Protein 3FAK (pdb70)

Radius of gyration: 17.37 Å; Cα contacts (8 Å, |Δi|>4): 675; chains: 1; bounding box: 41×42×47 Å

Solvent-accessible surface area: 12299 Å² total; per-residue (Å²): 231,26,23,101,62,0,83,131,8,26,149,61,34,116,137,145,35,68,86,122,74,75,156,44,80,20,71,74,57,60,134,31,49,66,166,96,29,76,197,17,39,154,66,18,115,60,75,151,30,112,0,42,82,9,56,2,8,21,0,64,5,70,59,40,96,84,38,42,0,0,0,0,0,0,2,15,7,1,0,20,8,17,20,60,20,12,54,6,7,0,0,30,0,0,78,15,1,74,0,10,0,0,0,0,51,3,87,28,0,61,103,81,38,20,56,7,0,4,93,7,0,7,32,0,0,89,55,1,34,118,98,51,43,115,27,98,60,1,1,0,0,0,5,11,0,0,0,0,0,0,0,0,0,0,3,5,0,57,80,95,66,27,63,37,5,19,0,0,0,0,0,0,0,3,0,8,5,34,18,101,9,105,0,31,176,85,52,45,169,29,17,7,47,88,39,43,55,42,13,76,94,34,6,60,55,2,19,107,82,36,97,26,118,60,53,53,0,0,0,16,79,1,77,0,124,54,11,8,35,0,0,0,0,0,0,91,15,1,12,7,12,23,0,0,70,106,0,18,54,61,0,107,87,23,64,6,155,19,53,44,40,44,49,91,48,4,0,41,11,0,0,32,33,16,66,76,0,50,35,0,106,91,0,4,73,54,0,0,74,9,0,90,90,41,30,91,118

InterPro domains:
  IPR002168 Lipase, GDXG, putative histidine active site [PS01173] (70-86)
  IPR013094 Alpha/beta hydrolase fold-3 [PF07859] (70-271)
  IPR029058 Alpha/Beta hydrolase fold [G3DSA:3.40.50.1820] (1-297)
  IPR029058 Alpha/Beta hydrolase fold [SSF53474] (39-293)
  IPR033140 Lipase, GDXG, putative serine active site [PS01174] (138-150)
  IPR050300 GDXG lipolytic enzyme [PTHR48081] (58-293)

CATH classification: 3.40.50.1820

Sequence (297 aa):
MAGPEIVKLKKILREKAVPPGTEVPLDVMRKGMEKVAFKAADDIQVEQVTVAGCAAEWVRAPGCQAGKAILYLHGGGYVMGSINTHRSMVGEISRASQAAALLLDYRLAPEHPFPAAVEDGVAAYRWLLDQGFKPQHLSISGDSAGGGLVLAVLVSARDQGLPMPASAIPISPWADMTCTNDSFKTRAEADPMVAPGGINKMAARYLNGADAKHPYASPNFANLKGLPPLLIHVGRDEVLLDDSIKLDAKAKADGVKSTLEIWDDMIHVWHAFHPMLPEGKQAIVRVGEFMREQWAA

Secondary structure (DSSP, 8-state):
---HHHHHHHHHHHHHSPPTT----HHHHHHHHHHTPPPPPTT-EEEEEEETTEEEEEEE-TTPPTT-EEEEE--STTTS--HHHHHHHHHHHHHHHTSEEEEE----TTTS-TTHHHHHHHHHHHHHHHHT--GGGEEEEEETHHHHHHHHHHHHHHHTTPPP-SEEEEES----TT---THHHHTTTT--S--SSHHHHHHHHHHTTS-TT-TTT-GGGS--TTPPPEEEEEETTSTTHHHHHHHHHHHHHTT--EEEEEETT--TTGGGGTTT-HHHHHHHHHHHHHHHHHHH-

Organism: NCBI:txid77133

Structure (mmCIF, N/CA/C/O backbone):
data_3FAK
#
_entry.id   3FAK
#
_cell.length_a   60.996
_cell.length_b   60.996
_cell.length_c   149.282
_cell.angle_alpha   90.00
_cell.angle_beta   90.00
_cell.angle_gamma   90.00
#
_symmetry.space_group_name_H-M   'P 41 21 2'
#
loop_
_entity.id
_entity.type
_entity.pdbx_description
1 polymer Esterase/lipase
2 non-polymer 'CHLORIDE ION'
3 non-polymer 'SODIUM ION'
4 water water
#
loop_
_atom_site.group_PDB
_atom_site.id
_atom_site.type_symbol
_atom_site.label_atom_id
_atom_site.label_alt_id
_atom_site.label_comp_id
_atom_site.label_asym_id
_atom_site.label_entity_id
_atom_site.label_seq_id
_atom_site.pdbx_PDB_ins_code
_atom_site.Cartn_x
_atom_site.Cartn_y
_atom_site.Cartn_z
_atom_site.occupancy
_atom_site.B_iso_or_equiv
_atom_site.auth_seq_id
_atom_site.auth_comp_id
_atom_site.auth_asym_id
_atom_site.auth_atom_id
_atom_site.pdbx_PDB_model_num
ATOM 1 N N . MET A 1 14 ? -6.457 0.751 -23.886 1.00 75.89 1 MET A N 1
ATOM 2 C CA . MET A 1 14 ? -5.792 1.672 -22.924 1.00 75.82 1 MET A CA 1
ATOM 3 C C . MET A 1 14 ? -6.798 2.420 -22.046 1.00 74.75 1 MET A C 1
ATOM 4 O O . MET A 1 14 ? -7.344 1.853 -21.096 1.00 74.56 1 MET A O 1
ATOM 9 N N . ALA A 1 15 ? -7.041 3.689 -22.363 1.00 78.68 2 ALA A N 1
ATOM 10 C CA . ALA A 1 15 ? -7.977 4.508 -21.595 1.00 76.17 2 ALA A CA 1
ATOM 11 C C . ALA A 1 15 ? -9.410 4.350 -22.100 1.00 74.20 2 ALA A C 1
ATOM 12 O O . ALA A 1 15 ? -9.661 4.389 -23.305 1.00 74.45 2 ALA A O 1
ATOM 14 N N . GLY A 1 16 ? -10.346 4.170 -21.174 1.00 48.34 3 GLY A N 1
ATOM 15 C CA . GLY A 1 16 ? -11.736 4.016 -21.558 1.00 45.54 3 GLY A CA 1
ATOM 16 C C . GLY A 1 16 ? -12.196 5.181 -22.411 1.00 43.73 3 GLY A C 1
ATOM 17 O O . GLY A 1 16 ? -11.637 6.274 -22.321 1.00 44.70 3 GLY A O 1
ATOM 18 N N . PRO A 1 17 ? -13.213 4.986 -23.259 1.00 41.17 4 PRO A N 1
ATOM 19 C CA . PRO A 1 17 ? -13.663 6.106 -24.086 1.00 39.25 4 PRO A CA 1
ATOM 20 C C . PRO A 1 17 ? -14.291 7.225 -23.256 1.00 36.85 4 PRO A C 1
ATOM 21 O O . PRO A 1 17 ? -14.293 8.387 -23.669 1.00 36.27 4 PRO A O 1
ATOM 25 N N . GLU A 1 18 ? -14.817 6.871 -22.084 1.00 29.28 5 GLU A N 1
ATOM 26 C CA . GLU A 1 18 ? -15.448 7.858 -21.214 1.00 29.20 5 GLU A CA 1
ATOM 27 C C . GLU A 1 18 ? -14.447 8.889 -20.707 1.00 26.49 5 GLU A C 1
ATOM 28 O O . GLU A 1 18 ? -14.692 10.088 -20.790 1.00 25.76 5 GLU A O 1
ATOM 34 N N . ILE A 1 19 ? -13.322 8.418 -20.182 1.00 29.46 6 ILE A N 1
ATOM 35 C CA . ILE A 1 19 ? -12.310 9.323 -19.651 1.00 29.31 6 ILE A CA 1
ATOM 36 C C . ILE A 1 19 ? -11.732 10.196 -20.754 1.00 29.18 6 ILE A C 1
ATOM 37 O O . ILE A 1 19 ? -11.507 11.393 -20.557 1.00 29.02 6 ILE A O 1
ATOM 42 N N . VAL A 1 20 ? -11.503 9.594 -21.917 1.00 31.92 7 VAL A N 1
ATOM 43 C CA . VAL A 1 20 ? -10.956 10.318 -23.055 1.00 32.05 7 VAL A CA 1
ATOM 44 C C . VAL A 1 20 ? -11.884 11.453 -23.453 1.00 32.02 7 VAL A C 1
ATOM 45 O O . VAL A 1 20 ? -11.447 12.588 -23.620 1.00 31.75 7 VAL A O 1
ATOM 49 N N . LYS A 1 21 ? -13.169 11.153 -23.598 1.00 30.98 8 LYS A N 1
ATOM 50 C CA . LYS A 1 21 ? -14.122 12.188 -23.968 1.00 31.73 8 LYS A CA 1
ATOM 51 C C . LYS A 1 21 ? -14.291 13.196 -22.836 1.00 30.66 8 LYS A C 1
ATOM 52 O O . LYS A 1 21 ? -14.485 14.386 -23.083 1.00 32.26 8 LYS A O 1
ATOM 58 N N . LEU A 1 22 ? -14.227 12.719 -21.596 1.00 30.51 9 LEU A N 1
ATOM 59 C CA . LEU A 1 22 ? -14.366 13.602 -20.444 1.00 29.19 9 LEU A CA 1
ATOM 60 C C . LEU A 1 22 ? -13.223 14.614 -20.418 1.00 29.36 9 LEU A C 1
ATOM 61 O O . LEU A 1 22 ? -13.449 15.805 -20.210 1.00 29.32 9 LEU A O 1
ATOM 66 N N . LYS A 1 23 ? -11.997 14.142 -20.624 1.00 25.92 10 LYS A N 1
ATOM 67 C CA . LYS A 1 23 ? -10.848 15.040 -20.621 1.00 26.95 10 LYS A CA 1
ATOM 68 C C . LYS A 1 23 ? -10.991 16.076 -21.722 1.00 27.29 10 LYS A C 1
ATOM 69 O O . LYS A 1 23 ? -10.608 17.231 -21.555 1.00 27.82 10 LYS A O 1
ATOM 75 N N . LYS A 1 24 ? -11.553 15.649 -22.847 1.00 28.85 11 LYS A N 1
ATOM 76 C CA . LYS A 1 24 ? -11.766 16.522 -23.992 1.00 29.88 11 LYS A CA 1
ATOM 77 C C . LYS A 1 24 ? -12.713 17.654 -23.595 1.00 29.63 11 LYS A C 1
ATOM 78 O O . LYS A 1 24 ? -12.400 18.832 -23.772 1.00 27.79 11 LYS A O 1
ATOM 84 N N . ILE A 1 25 ? -13.867 17.279 -23.049 1.00 30.35 12 ILE A N 1
ATOM 85 C CA . ILE A 1 25 ? -14.883 18.231 -22.611 1.00 31.30 12 ILE A CA 1
ATOM 86 C C . ILE A 1 25 ? -14.363 19.204 -21.555 1.00 30.52 12 ILE A C 1
ATOM 87 O O . ILE A 1 25 ? -14.683 20.390 -21.587 1.00 30.85 12 ILE A O 1
ATOM 92 N N . LEU A 1 26 ? -13.569 18.699 -20.616 1.00 27.86 13 LEU A N 1
ATOM 93 C CA . LEU A 1 26 ? -13.025 19.543 -19.560 1.00 27.42 13 LEU A CA 1
ATOM 94 C C . LEU A 1 26 ? -12.027 20.562 -20.094 1.00 28.18 13 LEU A C 1
ATOM 95 O O . LEU A 1 26 ? -11.984 21.701 -19.629 1.00 28.16 13 LEU A O 1
ATOM 100 N N . ARG A 1 27 ? -11.220 20.159 -21.067 1.00 29.66 14 ARG A N 1
ATOM 101 C CA . ARG A 1 27 ? -10.243 21.074 -21.646 1.00 32.35 14 ARG A CA 1
ATOM 102 C C . ARG A 1 27 ? -10.934 22.166 -22.462 1.00 32.98 14 ARG A C 1
ATOM 103 O O . ARG A 1 27 ? -10.471 23.303 -22.512 1.00 32.54 14 ARG A O 1
ATOM 111 N N . GLU A 1 28 ? -12.049 21.814 -23.088 1.00 38.50 15 GLU A N 1
ATOM 112 C CA . GLU A 1 28 ? -12.806 22.760 -23.894 1.00 41.25 15 GLU A CA 1
ATOM 113 C C . GLU A 1 28 ? -13.413 23.860 -23.022 1.00 42.21 15 GLU A C 1
ATOM 114 O O . GLU A 1 28 ? -13.365 25.041 -23.370 1.00 42.59 15 GLU A O 1
ATOM 120 N N . LYS A 1 29 ? -13.968 23.466 -21.880 1.00 38.21 16 LYS A N 1
ATOM 121 C CA . LYS A 1 29 ? -14.611 24.405 -20.971 1.00 38.27 16 LYS A CA 1
ATOM 122 C C . LYS A 1 29 ? -13.676 25.117 -19.999 1.00 37.61 16 LYS A C 1
ATOM 123 O O . LYS A 1 29 ? -14.071 26.089 -19.360 1.00 37.99 16 LYS A O 1
ATOM 129 N N . ALA A 1 30 ? -12.441 24.642 -19.885 1.00 38.19 17 ALA A N 1
ATOM 130 C CA . ALA A 1 30 ? -11.479 25.246 -18.971 1.00 37.53 17 ALA A CA 1
ATOM 131 C C . ALA A 1 30 ? -11.125 26.680 -19.351 1.00 36.85 17 ALA A C 1
ATOM 132 O O . ALA A 1 30 ? -11.031 27.013 -20.529 1.00 36.25 17 ALA A O 1
ATOM 134 N N . VAL A 1 31 ? -10.930 27.526 -18.346 1.00 34.33 18 VAL A N 1
ATOM 135 C CA . VAL A 1 31 ? -10.560 28.914 -18.586 1.00 34.16 18 VAL A CA 1
ATOM 136 C C . VAL A 1 31 ? -9.054 28.944 -18.836 1.00 35.38 18 VAL A C 1
ATOM 137 O O . VAL A 1 31 ? -8.295 28.250 -18.160 1.00 34.77 18 VAL A O 1
ATOM 141 N N . PRO A 1 32 ? -8.602 29.744 -19.818 1.00 37.35 19 PRO A N 1
ATOM 142 C CA . PRO A 1 32 ? -7.176 29.852 -20.153 1.00 38.64 19 PRO A CA 1
ATOM 143 C C . PRO A 1 32 ? -6.260 30.118 -18.959 1.00 40.48 19 PRO A C 1
ATOM 144 O O . PRO A 1 32 ? -6.560 30.947 -18.102 1.00 40.62 19 PRO A O 1
ATOM 148 N N . PRO A 1 33 ? -5.121 29.411 -18.891 1.00 54.37 20 PRO A N 1
ATOM 149 C CA . PRO A 1 33 ? -4.184 29.603 -17.781 1.00 55.16 20 PRO A CA 1
ATOM 150 C C . PRO A 1 33 ? -3.793 31.071 -17.649 1.00 56.19 20 PRO A C 1
ATOM 151 O O . PRO A 1 33 ? -3.615 31.766 -18.650 1.00 56.18 20 PRO A O 1
ATOM 155 N N . GLY A 1 34 ? -3.671 31.542 -16.415 1.00 68.13 21 GLY A N 1
ATOM 156 C CA . GLY A 1 34 ? -3.297 32.927 -16.207 1.00 68.74 21 GLY A CA 1
ATOM 157 C C . GLY A 1 34 ? -4.494 33.816 -15.944 1.00 69.08 21 GLY A C 1
ATOM 158 O O . GLY A 1 34 ? -4.445 34.675 -15.063 1.00 69.76 21 GLY A O 1
ATOM 159 N N . THR A 1 35 ? -5.566 33.619 -16.706 1.00 43.95 22 THR A N 1
ATOM 160 C CA . THR A 1 35 ? -6.773 34.416 -16.527 1.00 42.79 22 THR A CA 1
ATOM 161 C C . THR A 1 35 ? -7.233 34.322 -15.080 1.00 41.07 22 THR A C 1
ATOM 162 O O . THR A 1 35 ? -7.412 33.228 -14.546 1.00 41.10 22 THR A O 1
ATOM 166 N N . GLU A 1 36 ? -7.410 35.473 -14.443 1.00 44.96 23 GLU A N 1
ATOM 167 C CA . GLU A 1 36 ? -7.855 35.502 -13.059 1.00 43.56 23 GLU A CA 1
ATOM 168 C C . GLU A 1 36 ? -9.363 35.611 -12.984 1.00 40.21 23 GLU A C 1
ATOM 169 O O . GLU A 1 36 ? -9.941 36.633 -13.344 1.00 40.14 23 GLU A O 1
ATOM 175 N N . VAL A 1 37 ? -9.999 34.542 -12.526 1.00 31.25 24 VAL A N 1
ATOM 176 C CA . VAL A 1 37 ? -11.443 34.529 -12.387 1.00 28.01 24 VAL A CA 1
ATOM 177 C C . VAL A 1 37 ? -11.770 34.980 -10.963 1.00 25.30 24 VAL A C 1
ATOM 178 O O . VAL A 1 37 ? -11.268 34.406 -10.002 1.00 24.48 24 VAL A O 1
ATOM 182 N N . PRO A 1 38 ? -12.603 36.026 -10.812 1.00 21.87 25 PRO A N 1
ATOM 183 C CA . PRO A 1 38 ? -12.964 36.510 -9.476 1.00 21.16 25 PRO A CA 1
ATOM 184 C C . PRO A 1 38 ? -13.512 35.351 -8.635 1.00 20.43 25 PRO A C 1
ATOM 185 O O . PRO A 1 38 ? -14.089 34.409 -9.175 1.00 19.01 25 PRO A O 1
ATOM 189 N N . LEU A 1 39 ? -13.349 35.424 -7.318 1.00 24.12 26 LEU A N 1
ATOM 190 C CA . LEU A 1 39 ? -13.822 34.343 -6.454 1.00 25.41 26 LEU A CA 1
ATOM 191 C C . LEU A 1 39 ? -15.324 34.079 -6.528 1.00 25.26 26 LEU A C 1
ATOM 192 O O . LEU A 1 39 ? -15.738 32.933 -6.673 1.00 24.77 26 LEU A O 1
ATOM 197 N N . ASP A 1 40 ? -16.146 35.121 -6.423 1.00 22.82 27 ASP A N 1
ATOM 198 C CA . ASP A 1 40 ? -17.588 34.907 -6.477 1.00 25.27 27 ASP A CA 1
ATOM 199 C C . ASP A 1 40 ? -18.017 34.260 -7.802 1.00 22.99 27 ASP A C 1
ATOM 200 O O . ASP A 1 40 ? -19.003 33.523 -7.844 1.00 24.20 27 ASP A O 1
ATOM 205 N N . VAL A 1 41 ? -17.273 34.528 -8.872 1.00 22.40 28 VAL A N 1
ATOM 206 C CA . VAL A 1 41 ? -17.565 33.958 -10.186 1.00 23.15 28 VAL A CA 1
ATOM 207 C C . VAL A 1 41 ? -17.257 32.469 -10.168 1.00 23.57 28 VAL A C 1
ATOM 208 O O . VAL A 1 41 ? -18.017 31.662 -10.698 1.00 22.51 28 VAL A O 1
ATOM 212 N N . MET A 1 42 ? -16.134 32.103 -9.566 1.00 22.86 29 MET A N 1
ATOM 213 C CA . MET A 1 42 ? -15.790 30.695 -9.483 1.00 23.39 29 MET A CA 1
ATOM 214 C C . MET A 1 42 ? -16.805 29.971 -8.612 1.00 21.10 29 MET A C 1
ATOM 215 O O . MET A 1 42 ? -17.249 28.877 -8.949 1.00 18.51 29 MET A O 1
ATOM 220 N N . ARG A 1 43 ? -17.169 30.598 -7.496 1.00 20.12 30 ARG A N 1
ATOM 221 C CA . ARG A 1 43 ? -18.135 30.018 -6.574 1.00 20.11 30 ARG A CA 1
ATOM 222 C C . ARG A 1 43 ? -19.484 29.771 -7.240 1.00 21.20 30 ARG A C 1
ATOM 223 O O . ARG A 1 43 ? -20.091 28.717 -7.058 1.00 20.19 30 ARG A O 1
ATOM 231 N N . LYS A 1 44 ? -19.957 30.744 -8.011 1.00 26.63 31 LYS A N 1
ATOM 232 C CA . LYS A 1 44 ? -21.245 30.599 -8.680 1.00 28.71 31 LYS A CA 1
ATOM 233 C C . LYS A 1 44 ? -21.162 29.602 -9.826 1.00 27.91 31 LYS A C 1
ATOM 234 O O . LYS A 1 44 ? -22.127 28.891 -10.119 1.00 29.07 31 LYS A O 1
ATOM 240 N N . GLY A 1 45 ? -20.001 29.541 -10.466 1.00 25.29 32 GLY A N 1
ATOM 241 C CA . GLY A 1 45 ? -19.825 28.608 -11.562 1.00 25.40 32 GLY A CA 1
ATOM 242 C C . GLY A 1 45 ? -19.890 27.174 -11.061 1.00 27.24 32 GLY A C 1
ATOM 243 O O . GLY A 1 45 ? -20.537 26.318 -11.672 1.00 26.69 32 GLY A O 1
ATOM 244 N N . MET A 1 46 ? -19.219 26.911 -9.943 1.00 26.47 33 MET A N 1
ATOM 245 C CA . MET A 1 46 ? -19.196 25.572 -9.362 1.00 27.89 33 MET A CA 1
ATOM 246 C C . MET A 1 46 ? -20.605 25.148 -8.948 1.00 27.59 33 MET A C 1
ATOM 247 O O . MET A 1 46 ? -21.001 24.001 -9.147 1.00 27.31 33 MET A O 1
ATOM 252 N N . GLU A 1 47 ? -21.351 26.083 -8.370 1.00 29.15 34 GLU A N 1
ATOM 253 C CA . GLU A 1 47 ? -22.720 25.822 -7.942 1.00 30.86 34 GLU A CA 1
ATOM 254 C C . GLU A 1 47 ? -23.591 25.525 -9.159 1.00 32.00 34 GLU A C 1
ATOM 255 O O . GLU A 1 47 ? -24.369 24.571 -9.166 1.00 31.72 34 GLU A O 1
ATOM 261 N N . LYS A 1 48 ? -23.443 26.349 -10.190 1.00 32.57 35 LYS A N 1
ATOM 262 C CA . LYS A 1 48 ? -24.218 26.212 -11.418 1.00 33.32 35 LYS A CA 1
ATOM 263 C C . LYS A 1 48 ? -24.046 24.871 -12.147 1.00 33.20 35 LYS A C 1
ATOM 264 O O . LYS A 1 48 ? -25.025 24.299 -12.625 1.00 33.15 35 LYS A O 1
ATOM 270 N N . VAL A 1 49 ? -22.818 24.364 -12.223 1.00 30.65 36 VAL A N 1
ATOM 271 C CA . VAL A 1 49 ? -22.556 23.105 -12.921 1.00 30.75 36 VAL A CA 1
ATOM 272 C C . VAL A 1 49 ? -22.598 21.854 -12.044 1.00 29.69 36 VAL A C 1
ATOM 273 O O . VAL A 1 49 ? -22.315 20.755 -12.519 1.00 29.16 36 VAL A O 1
ATOM 277 N N . ALA A 1 50 ? -22.939 22.014 -10.772 1.00 27.11 37 ALA A N 1
ATOM 278 C CA . ALA A 1 50 ? -22.988 20.874 -9.860 1.00 26.41 37 ALA A CA 1
ATOM 279 C C . ALA A 1 50 ? -24.040 19.851 -10.297 1.00 26.70 37 ALA A C 1
ATOM 280 O O . ALA A 1 50 ? -25.126 20.222 -10.741 1.00 25.01 37 ALA A O 1
ATOM 282 N N . PHE A 1 51 ? -23.707 18.567 -10.183 1.00 27.58 38 PHE A N 1
ATOM 283 C CA . PHE A 1 51 ? -24.637 17.504 -10.555 1.00 28.47 38 PHE A CA 1
ATOM 284 C C . PHE A 1 51 ? -25.757 17.364 -9.527 1.00 27.84 38 PHE A C 1
ATOM 285 O O . PHE A 1 51 ? -25.533 17.495 -8.321 1.00 27.17 38 PHE A O 1
ATOM 293 N N . LYS A 1 52 ? -26.965 17.098 -10.016 1.00 26.76 39 LYS A N 1
ATOM 294 C CA . LYS A 1 52 ? -28.120 16.900 -9.152 1.00 26.21 39 LYS A CA 1
ATOM 295 C C . LYS A 1 52 ? -27.988 15.487 -8.587 1.00 23.39 39 LYS A C 1
ATOM 296 O O . LYS A 1 52 ? -27.629 14.558 -9.309 1.00 24.54 39 LYS A O 1
ATOM 302 N N . ALA A 1 53 ? -28.253 15.327 -7.297 1.00 22.26 40 ALA A N 1
ATOM 303 C CA . ALA A 1 53 ? -28.143 14.017 -6.664 1.00 21.32 40 ALA A CA 1
ATOM 304 C C . ALA A 1 53 ? -29.248 13.075 -7.164 1.00 22.40 40 ALA A C 1
ATOM 305 O O . ALA A 1 53 ? -30.307 13.527 -7.606 1.00 19.27 40 ALA A O 1
ATOM 307 N N . ALA A 1 54 ? -28.990 11.772 -7.095 1.00 20.46 41 ALA A N 1
ATOM 308 C CA . ALA A 1 54 ? -29.967 10.768 -7.528 1.00 22.03 41 ALA A CA 1
ATOM 309 C C . ALA A 1 54 ? -31.308 10.972 -6.816 1.00 22.35 41 ALA A C 1
ATOM 310 O O . ALA A 1 54 ? -31.350 11.375 -5.651 1.00 20.53 41 ALA A O 1
ATOM 312 N N . ASP A 1 55 ? -32.402 10.681 -7.518 1.00 25.11 42 ASP A N 1
ATOM 313 C CA . ASP A 1 55 ? -33.738 10.862 -6.957 1.00 26.23 42 ASP A CA 1
ATOM 314 C C . ASP A 1 55 ? -34.014 10.045 -5.695 1.00 24.84 42 ASP A C 1
ATOM 315 O O . ASP A 1 55 ? -34.928 10.374 -4.940 1.00 24.75 42 ASP A O 1
ATOM 320 N N . ASP A 1 56 ? -33.238 8.992 -5.452 1.00 23.52 43 ASP A N 1
ATOM 321 C CA . ASP A 1 56 ? -33.473 8.192 -4.256 1.00 23.43 43 ASP A CA 1
ATOM 322 C C . ASP A 1 56 ? -32.593 8.582 -3.074 1.00 23.92 43 ASP A C 1
ATOM 323 O O . ASP A 1 56 ? -32.553 7.879 -2.073 1.00 22.86 43 ASP A O 1
ATOM 328 N N . ILE A 1 57 ? -31.889 9.705 -3.193 1.00 21.84 44 ILE A N 1
ATOM 329 C CA . ILE A 1 57 ? -31.042 10.188 -2.106 1.00 20.84 44 ILE A CA 1
ATOM 330 C C . ILE A 1 57 ? -31.914 11.124 -1.267 1.00 21.33 44 ILE A C 1
ATOM 331 O O . ILE A 1 57 ? -32.414 12.121 -1.777 1.00 22.69 44 ILE A O 1
ATOM 336 N N . GLN A 1 58 ? -32.132 10.810 0.007 1.00 21.75 45 GLN A N 1
ATOM 337 C CA . GLN A 1 58 ? -32.951 11.699 0.841 1.00 24.47 45 GLN A CA 1
ATOM 338 C C . GLN A 1 58 ? -31.996 12.526 1.695 1.00 23.90 45 GLN A C 1
ATOM 339 O O . GLN A 1 58 ? -30.983 12.042 2.145 1.00 24.69 45 GLN A O 1
ATOM 345 N N . VAL A 1 59 ? -32.406 13.726 2.022 1.00 21.84 46 VAL A N 1
ATOM 346 C CA . VAL A 1 59 ? -31.531 14.662 2.602 1.00 23.72 46 VAL A CA 1
ATOM 347 C C . VAL A 1 59 ? -32.284 15.340 3.762 1.00 23.90 46 VAL A C 1
ATOM 348 O O . VAL A 1 59 ? -33.506 15.452 3.695 1.00 24.35 46 VAL A O 1
ATOM 352 N N . GLU A 1 60 ? -31.563 15.790 4.789 1.00 23.55 47 GLU A N 1
ATOM 353 C CA . GLU A 1 60 ? -32.170 16.454 5.926 1.00 24.26 47 GLU A CA 1
ATOM 354 C C . GLU A 1 60 ? -31.252 17.578 6.364 1.00 23.97 47 GLU A C 1
ATOM 355 O O . GLU A 1 60 ? -30.105 17.340 6.735 1.00 21.93 47 GLU A O 1
ATOM 361 N N . GLN A 1 61 ? -31.755 18.804 6.323 1.00 28.66 48 GLN A N 1
ATOM 362 C CA . GLN A 1 61 ? -30.954 19.943 6.739 1.00 29.43 48 GLN A CA 1
ATOM 363 C C . GLN A 1 61 ? -30.815 19.965 8.251 1.00 29.35 48 GLN A C 1
ATOM 364 O O . GLN A 1 61 ? -31.782 19.744 8.984 1.00 28.42 48 GLN A O 1
ATOM 370 N N . VAL A 1 62 ? -29.595 20.226 8.706 1.00 26.78 49 VAL A N 1
ATOM 371 C CA . VAL A 1 62 ? -29.298 20.288 10.123 1.00 26.60 49 VAL A CA 1
ATOM 372 C C . VAL A 1 62 ? -28.212 21.299 10.365 1.00 26.22 49 VAL A C 1
ATOM 373 O O . VAL A 1 62 ? -27.481 21.688 9.430 1.00 27.65 49 VAL A O 1
ATOM 377 N N . THR A 1 63 ? -28.132 21.805 11.592 1.00 23.86 50 THR A N 1
ATOM 378 C CA . THR A 1 63 ? -26.985 22.686 11.811 1.00 23.23 50 THR A CA 1
ATOM 379 C C . THR A 1 63 ? -26.074 22.027 12.845 1.00 23.36 50 THR A C 1
ATOM 380 O O . THR A 1 63 ? -26.473 21.459 13.863 1.00 22.57 50 THR A O 1
ATOM 384 N N . VAL A 1 64 ? -24.815 22.022 12.448 1.00 22.49 51 VAL A N 1
ATOM 385 C CA . VAL A 1 64 ? -23.761 21.388 13.205 1.00 21.47 51 VAL A CA 1
ATOM 386 C C . VAL A 1 64 ? -22.585 22.311 13.475 1.00 22.41 51 VAL A C 1
ATOM 387 O O . VAL A 1 64 ? -21.987 22.862 12.547 1.00 19.42 51 VAL A O 1
ATOM 391 N N . ALA A 1 65 ? -22.254 22.475 14.750 1.00 30.58 52 ALA A N 1
ATOM 392 C CA . ALA A 1 65 ? -21.141 23.333 15.139 1.00 32.48 52 ALA A CA 1
ATOM 393 C C . ALA A 1 65 ? -21.227 24.695 14.451 1.00 32.87 52 ALA A C 1
ATOM 394 O O . ALA A 1 65 ? -20.246 25.184 13.891 1.00 32.74 52 ALA A O 1
ATOM 396 N N . GLY A 1 66 ? -22.410 25.298 14.489 1.00 27.87 53 GLY A N 1
ATOM 397 C CA . GLY A 1 66 ? -22.599 26.600 13.880 1.00 27.02 53 GLY A CA 1
ATOM 398 C C . GLY A 1 66 ? -22.574 26.632 12.365 1.00 25.29 53 GLY A C 1
ATOM 399 O O . GLY A 1 66 ? -22.611 27.707 11.769 1.00 26.47 53 GLY A O 1
ATOM 400 N N . CYS A 1 67 ? -22.513 25.462 11.738 1.00 20.83 54 CYS A N 1
ATOM 401 C CA . CYS A 1 67 ? -22.481 25.374 10.282 1.00 17.46 54 CYS A CA 1
ATOM 402 C C . CYS A 1 67 ? -23.733 24.716 9.741 1.00 18.12 54 CYS A C 1
ATOM 403 O O . CYS A 1 67 ? 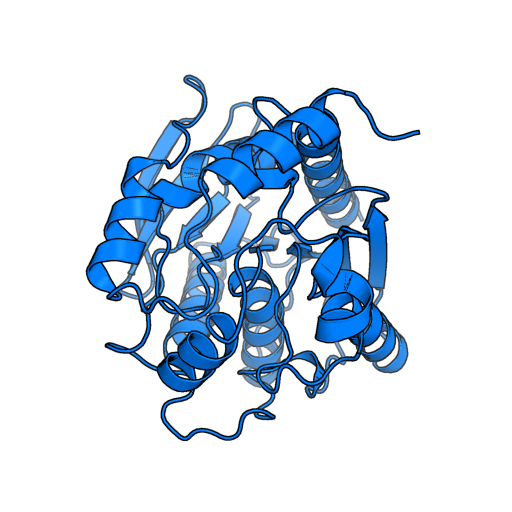-24.351 23.890 10.411 1.00 16.45 54 CYS A O 1
ATOM 406 N N . ALA A 1 68 ? -24.109 25.093 8.526 1.00 20.01 55 ALA A N 1
ATOM 407 C CA . ALA A 1 68 ? -25.248 24.473 7.882 1.00 20.01 55 ALA A CA 1
ATOM 408 C C . ALA A 1 68 ? -24.711 23.109 7.455 1.00 20.98 55 ALA A C 1
ATOM 409 O O . ALA A 1 68 ? -23.521 22.967 7.168 1.00 17.49 55 ALA A O 1
ATOM 411 N N . ALA A 1 69 ? -25.575 22.104 7.423 1.00 17.57 56 ALA A N 1
ATOM 412 C CA . ALA A 1 69 ? -25.151 20.776 7.019 1.00 17.66 56 ALA A CA 1
ATOM 413 C C . ALA A 1 69 ? -26.361 19.986 6.566 1.00 16.96 56 ALA A C 1
ATOM 414 O O . ALA A 1 69 ? -27.494 20.395 6.782 1.00 16.75 56 ALA A O 1
ATOM 416 N N . GLU A 1 70 ? -26.111 18.857 5.920 1.00 20.10 57 GLU A N 1
ATOM 417 C CA . GLU A 1 70 ? -27.188 17.999 5.463 1.00 20.20 57 GLU A CA 1
ATOM 418 C C . GLU A 1 70 ? -26.834 16.559 5.748 1.00 21.99 57 GLU A C 1
ATOM 419 O O . GLU A 1 70 ? -25.684 16.148 5.562 1.00 21.66 57 GLU A O 1
ATOM 425 N N . TRP A 1 71 ? -27.809 15.801 6.241 1.00 20.61 58 TRP A N 1
ATOM 426 C CA . TRP A 1 71 ? -27.599 14.381 6.442 1.00 20.01 58 TRP A CA 1
ATOM 427 C C . TRP A 1 71 ? -27.934 13.913 5.033 1.00 20.02 58 TRP A C 1
ATOM 428 O O . TRP A 1 71 ? -28.987 14.263 4.498 1.00 20.88 58 TRP A O 1
ATOM 439 N N . VAL A 1 72 ? -27.030 13.168 4.415 1.00 19.01 59 VAL A N 1
ATOM 440 C CA . VAL A 1 72 ? -27.245 12.674 3.061 1.00 20.21 59 VAL A CA 1
ATOM 441 C C . VAL A 1 72 ? -27.387 11.165 3.160 1.00 22.53 59 VAL A C 1
ATOM 442 O O . VAL A 1 72 ? -26.400 10.457 3.378 1.00 22.48 59 VAL A O 1
ATOM 446 N N . ARG A 1 73 ? -28.615 10.673 3.011 1.00 23.83 60 ARG A N 1
ATOM 447 C CA . ARG A 1 73 ? -28.866 9.242 3.138 1.00 24.16 60 ARG A CA 1
ATOM 448 C C . ARG A 1 73 ? -29.380 8.571 1.878 1.00 23.06 60 ARG A C 1
ATOM 449 O O . ARG A 1 73 ? -30.468 8.885 1.393 1.00 24.15 60 ARG A O 1
ATOM 457 N N . ALA A 1 74 ? -28.594 7.639 1.355 1.00 22.02 61 ALA A N 1
ATOM 458 C CA . ALA A 1 74 ? -28.998 6.890 0.178 1.00 22.14 61 ALA A CA 1
ATOM 459 C C . ALA A 1 74 ? -29.786 5.716 0.746 1.00 21.76 61 ALA A C 1
ATOM 460 O O . ALA A 1 74 ? -29.819 5.519 1.960 1.00 22.65 61 ALA A O 1
ATOM 462 N N . PRO A 1 75 ? -30.448 4.932 -0.114 1.00 23.99 62 PRO A N 1
ATOM 463 C CA . PRO A 1 75 ? -31.187 3.807 0.459 1.00 24.84 62 PRO A CA 1
ATOM 464 C C . PRO A 1 75 ? -30.182 2.765 0.944 1.00 26.05 62 PRO A C 1
ATOM 465 O O . PRO A 1 75 ? -29.057 2.705 0.445 1.00 27.40 62 PRO A O 1
ATOM 469 N N . GLY A 1 76 ? -30.579 1.965 1.926 1.00 24.04 63 GLY A N 1
ATOM 470 C CA . GLY A 1 76 ? -29.694 0.933 2.436 1.00 25.29 63 GLY A CA 1
ATOM 471 C C . GLY A 1 76 ? -28.754 1.341 3.556 1.00 26.77 63 GLY A C 1
ATOM 472 O O . GLY A 1 76 ? -27.823 0.602 3.875 1.00 26.81 63 GLY A O 1
ATOM 473 N N . CYS A 1 77 ? -28.981 2.500 4.163 1.00 26.83 64 CYS A N 1
ATOM 474 C CA . CYS A 1 77 ? -28.108 2.943 5.243 1.00 29.90 64 CYS A CA 1
ATOM 475 C C . CYS A 1 77 ? -28.353 2.210 6.558 1.00 30.89 64 CYS A C 1
ATOM 476 O O . CYS A 1 77 ? -29.491 2.039 6.992 1.00 31.49 64 CYS A O 1
ATOM 479 N N . GLN A 1 78 ? -27.261 1.777 7.175 1.00 28.03 65 GLN A N 1
ATOM 480 C CA . GLN A 1 78 ? -27.289 1.050 8.435 1.00 29.34 65 GLN A CA 1
ATOM 481 C C . GLN A 1 78 ? -27.416 2.043 9.588 1.00 29.53 65 GLN A C 1
ATOM 482 O O . GLN A 1 78 ? -26.699 3.043 9.640 1.00 27.47 65 GLN A O 1
ATOM 488 N N . ALA A 1 79 ? -28.324 1.770 10.517 1.00 36.27 66 ALA A N 1
ATOM 489 C CA . ALA A 1 79 ? -28.501 2.656 11.662 1.00 36.72 66 ALA A CA 1
ATOM 490 C C . ALA A 1 79 ? -27.262 2.575 12.560 1.00 35.65 66 ALA A C 1
ATOM 491 O O . ALA A 1 79 ? -26.643 1.517 12.679 1.00 36.25 66 ALA A O 1
ATOM 493 N N . GLY A 1 80 ? -26.890 3.697 13.169 1.00 31.94 67 GLY A N 1
ATOM 494 C CA . GLY A 1 80 ? -25.738 3.715 14.055 1.00 30.74 67 GLY A CA 1
ATOM 495 C C . GLY A 1 80 ? -24.429 4.122 13.402 1.00 30.17 67 GLY A C 1
ATOM 496 O O . GLY A 1 80 ? -23.450 4.424 14.091 1.00 29.42 67 GLY A O 1
ATOM 497 N N . LYS A 1 81 ? -24.397 4.136 12.073 1.00 28.03 68 LYS A N 1
ATOM 498 C CA . LYS A 1 81 ? -23.179 4.510 11.372 1.00 27.78 68 LYS A CA 1
ATOM 499 C C . LYS A 1 81 ? -23.284 5.835 10.637 1.00 26.13 68 LYS A C 1
ATOM 500 O O . LYS A 1 81 ? -24.362 6.237 10.212 1.00 24.44 68 LYS A O 1
ATOM 506 N N . ALA A 1 82 ? -22.153 6.520 10.504 1.00 27.55 69 ALA A N 1
ATOM 507 C CA . ALA A 1 82 ? -22.133 7.804 9.818 1.00 25.45 69 ALA A CA 1
ATOM 508 C C . ALA A 1 82 ? -20.765 8.158 9.258 1.00 22.74 69 ALA A C 1
ATOM 509 O O . ALA A 1 82 ? -19.730 7.680 9.732 1.00 21.13 69 ALA A O 1
ATOM 511 N N . ILE A 1 83 ? -20.792 9.013 8.245 1.00 19.53 70 ILE A N 1
ATOM 512 C CA . ILE A 1 83 ? -19.597 9.494 7.576 1.00 19.06 70 ILE A CA 1
ATOM 513 C C . ILE A 1 83 ? -19.532 11.007 7.713 1.00 19.04 70 ILE A C 1
ATOM 514 O O . ILE A 1 83 ? -20.505 11.694 7.396 1.00 18.84 70 ILE A O 1
ATOM 519 N N . LEU A 1 84 ? -18.413 11.533 8.205 1.00 17.94 71 LEU A N 1
ATOM 520 C CA . LEU A 1 84 ? -18.262 12.984 8.267 1.00 17.44 71 LEU A CA 1
ATOM 521 C C . LEU A 1 84 ? -17.620 13.284 6.923 1.00 16.58 71 LEU A C 1
ATOM 522 O O . LEU A 1 84 ? -16.512 12.812 6.641 1.00 14.97 71 LEU A O 1
ATOM 527 N N . TYR A 1 85 ? -18.314 14.038 6.077 1.00 13.98 72 TYR A N 1
ATOM 528 C CA . TYR A 1 85 ? -17.753 14.329 4.772 1.00 13.80 72 TYR A CA 1
ATOM 529 C C . TYR A 1 85 ? -17.319 15.777 4.605 1.00 16.21 72 TYR A C 1
ATOM 530 O O . TYR A 1 85 ? -18.075 16.719 4.882 1.00 13.98 72 TYR A O 1
ATOM 539 N N . LEU A 1 86 ? -16.085 15.942 4.145 1.00 14.41 73 LEU A N 1
ATOM 540 C CA . LEU A 1 86 ? -15.511 17.267 3.953 1.00 13.64 73 LEU A CA 1
ATOM 541 C C . LEU A 1 86 ? -15.279 17.525 2.464 1.00 12.16 73 LEU A C 1
ATOM 542 O O . LEU A 1 86 ? -14.397 16.937 1.843 1.00 11.83 73 LEU A O 1
ATOM 547 N N . HIS A 1 87 ? -16.091 18.420 1.906 1.00 9.15 74 HIS A N 1
ATOM 548 C CA . HIS A 1 87 ? -16.057 18.735 0.488 1.00 10.80 74 HIS A CA 1
ATOM 549 C C . HIS A 1 87 ? -14.823 19.502 0.020 1.00 11.75 74 HIS A C 1
ATOM 550 O O . HIS A 1 87 ? -14.153 20.188 0.800 1.00 12.53 74 HIS A O 1
ATOM 557 N N . GLY A 1 88 ? -14.525 19.350 -1.265 1.00 12.62 75 GLY A N 1
ATOM 558 C CA . GLY A 1 88 ? -13.396 20.032 -1.864 1.00 14.42 75 GLY A CA 1
ATOM 559 C C . GLY A 1 88 ? -13.793 21.418 -2.320 1.00 15.55 75 GLY A C 1
ATOM 560 O O . GLY A 1 88 ? -14.931 21.844 -2.114 1.00 14.06 75 GLY A O 1
ATOM 561 N N . GLY A 1 89 ? -12.849 22.118 -2.945 1.00 13.89 76 GLY A N 1
ATOM 562 C CA . GLY A 1 89 ? -13.100 23.467 -3.401 1.00 13.50 76 GLY A CA 1
ATOM 563 C C . GLY A 1 89 ? -11.974 24.402 -2.964 1.00 13.09 76 GLY A C 1
ATOM 564 O O . GLY A 1 89 ? -12.205 25.590 -2.770 1.00 11.44 76 GLY A O 1
ATOM 565 N N . GLY A 1 90 ? -10.775 23.847 -2.784 1.00 13.73 77 GLY A N 1
ATOM 566 C CA . GLY A 1 90 ? -9.593 24.622 -2.405 1.00 17.13 77 GLY A CA 1
ATOM 567 C C . GLY A 1 90 ? -9.673 25.484 -1.153 1.00 17.96 77 GLY A C 1
ATOM 568 O O . GLY A 1 90 ? -8.903 26.442 -0.999 1.00 19.95 77 GLY A O 1
ATOM 569 N N . TYR A 1 91 ? -10.580 25.126 -0.250 1.00 14.94 78 TYR A N 1
ATOM 570 C CA . TYR A 1 91 ? -10.806 25.859 0.995 1.00 17.03 78 TYR A CA 1
ATOM 571 C C . TYR A 1 91 ? -11.444 27.233 0.761 1.00 15.95 78 TYR A C 1
ATOM 572 O O . TYR A 1 91 ? -11.604 28.008 1.703 1.00 16.50 78 TYR A O 1
ATOM 581 N N . VAL A 1 92 ? -11.808 27.536 -0.486 1.00 15.56 79 VAL A N 1
ATOM 582 C CA . VAL A 1 92 ? -12.419 28.826 -0.804 1.00 15.42 79 VAL A CA 1
ATOM 583 C C . VAL A 1 92 ? -13.792 28.733 -1.459 1.00 15.68 79 VAL A C 1
ATOM 584 O O . VAL A 1 92 ? -14.522 29.730 -1.522 1.00 14.86 79 VAL A O 1
ATOM 588 N N . MET A 1 93 ? -14.147 27.554 -1.964 1.00 16.33 80 MET A N 1
ATOM 589 C CA . MET A 1 93 ? -15.452 27.389 -2.594 1.00 15.67 80 MET A CA 1
ATOM 590 C C . MET A 1 93 ? -16.010 25.995 -2.341 1.00 15.69 80 MET A C 1
ATOM 591 O O . MET A 1 93 ? -15.460 25.238 -1.530 1.00 12.92 80 MET A O 1
ATOM 596 N N . GLY A 1 94 ? -17.093 25.657 -3.033 1.00 15.61 81 GLY A N 1
ATOM 597 C CA . GLY A 1 94 ? -17.711 24.357 -2.829 1.00 14.42 81 GLY A CA 1
ATOM 598 C C . GLY A 1 94 ? -18.760 24.480 -1.744 1.00 14.35 81 GLY A C 1
ATOM 599 O O . GLY A 1 94 ? -18.729 25.421 -0.947 1.00 15.14 81 GLY A O 1
ATOM 600 N N . SER A 1 95 ? -19.687 23.531 -1.687 1.00 11.88 82 SER A N 1
ATOM 601 C CA . SER A 1 95 ? -20.751 23.603 -0.693 1.00 12.58 82 SER A CA 1
ATOM 602 C C . SER A 1 95 ? -21.464 22.263 -0.614 1.00 14.21 82 SER A C 1
ATOM 603 O O . SER A 1 95 ? -21.072 21.303 -1.275 1.00 14.92 82 SER A O 1
ATOM 606 N N . ILE A 1 96 ? -22.529 22.227 0.182 1.00 15.63 83 ILE A N 1
ATOM 607 C CA . ILE A 1 96 ? -23.353 21.037 0.337 1.00 16.78 83 ILE A CA 1
ATOM 608 C C . ILE A 1 96 ? -23.895 20.688 -1.044 1.00 17.63 83 ILE A C 1
ATOM 609 O O . ILE A 1 96 ? -23.868 19.531 -1.471 1.00 19.07 83 ILE A O 1
ATOM 614 N N . ASN A 1 97 ? -24.376 21.714 -1.740 1.00 18.68 84 ASN A N 1
ATOM 615 C CA . ASN A 1 97 ? -24.944 21.559 -3.071 1.00 19.09 84 ASN A CA 1
ATOM 616 C C . ASN A 1 97 ? -23.966 21.034 -4.118 1.00 17.31 84 ASN A C 1
ATOM 617 O O . ASN A 1 97 ? -24.318 20.187 -4.936 1.00 15.23 84 ASN A O 1
ATOM 622 N N . THR A 1 98 ? -22.736 21.521 -4.113 1.00 14.66 85 THR A N 1
ATOM 623 C CA . THR A 1 98 ? -21.802 21.043 -5.123 1.00 15.11 85 THR A CA 1
ATOM 624 C C . THR A 1 98 ? -21.370 19.589 -4.942 1.00 13.72 85 THR A C 1
ATOM 625 O O . THR A 1 98 ? -20.981 18.927 -5.912 1.00 13.35 85 THR A O 1
ATOM 629 N N . HIS A 1 99 ? -21.462 19.074 -3.718 1.00 14.77 86 HIS A N 1
ATOM 630 C CA . HIS A 1 99 ? -21.019 17.707 -3.460 1.00 14.93 86 HIS A CA 1
ATOM 631 C C . HIS A 1 99 ? -22.107 16.694 -3.110 1.00 18.12 86 HIS A C 1
ATOM 632 O O . HIS A 1 99 ? -21.811 15.510 -2.945 1.00 14.67 86 HIS A O 1
ATOM 639 N N . ARG A 1 100 ? -23.353 17.154 -3.023 1.00 17.30 87 ARG A N 1
ATOM 640 C CA . ARG A 1 100 ? -24.468 16.280 -2.663 1.00 19.76 87 ARG A CA 1
ATOM 641 C C . ARG A 1 100 ? -24.612 15.028 -3.517 1.00 19.43 87 ARG A C 1
ATOM 642 O O . ARG A 1 100 ? -24.957 13.964 -2.998 1.00 21.43 87 ARG A O 1
ATOM 650 N N . SER A 1 101 ? -24.362 15.146 -4.820 1.00 20.80 88 SER A N 1
ATOM 651 C CA . SER A 1 101 ? -24.483 14.000 -5.724 1.00 21.96 88 SER A CA 1
ATOM 652 C C . SER A 1 101 ? -23.457 12.900 -5.433 1.00 22.02 88 SER A C 1
ATOM 653 O O . SER A 1 101 ? -23.803 11.726 -5.242 1.00 17.76 88 SER A O 1
ATOM 656 N N . MET A 1 102 ? -22.190 13.284 -5.412 1.00 15.23 89 MET A N 1
ATOM 657 C CA . MET A 1 102 ? -21.105 12.350 -5.136 1.00 15.15 89 MET A CA 1
ATOM 658 C C . MET A 1 102 ? -21.211 11.765 -3.722 1.00 14.78 89 MET A C 1
ATOM 659 O O . MET A 1 102 ? -20.943 10.582 -3.514 1.00 14.73 89 MET A O 1
ATOM 664 N N . VAL A 1 103 ? -21.589 12.597 -2.752 1.00 14.93 90 VAL A N 1
ATOM 665 C CA . VAL A 1 103 ? -21.709 12.140 -1.365 1.00 14.80 90 VAL A CA 1
ATOM 666 C C . VAL A 1 103 ? -22.877 11.150 -1.245 1.00 17.43 90 VAL A C 1
ATOM 667 O O . VAL A 1 103 ? -22.838 10.218 -0.439 1.00 16.13 90 VAL A O 1
ATOM 671 N N . GLY A 1 104 ? -23.904 11.361 -2.057 1.00 15.16 91 GLY A N 1
ATOM 672 C CA . GLY A 1 104 ? -25.053 10.475 -2.043 1.00 17.95 91 GLY A CA 1
ATOM 673 C C . GLY A 1 104 ? -24.619 9.094 -2.489 1.00 18.64 91 GLY A C 1
ATOM 674 O O . GLY A 1 104 ? -25.030 8.086 -1.916 1.00 21.07 91 GLY A O 1
ATOM 675 N N . GLU A 1 105 ? -23.774 9.047 -3.514 1.00 16.38 92 GLU A N 1
ATOM 676 C CA . GLU A 1 105 ? -23.277 7.781 -4.028 1.00 16.17 92 GLU A CA 1
ATOM 677 C C . GLU A 1 105 ? -22.303 7.105 -3.064 1.00 17.26 92 GLU A C 1
ATOM 678 O O . GLU A 1 105 ? -22.210 5.877 -3.027 1.00 18.05 92 GLU A O 1
ATOM 684 N N . ILE A 1 106 ? -21.578 7.894 -2.280 1.00 16.92 93 ILE A N 1
ATOM 685 C CA . ILE A 1 106 ? -20.647 7.309 -1.322 1.00 17.06 93 ILE A CA 1
ATOM 686 C C . ILE A 1 106 ? -21.480 6.691 -0.208 1.00 17.85 93 ILE A C 1
ATOM 687 O O . ILE A 1 106 ? -21.146 5.634 0.329 1.00 18.55 93 ILE A O 1
ATOM 692 N N . SER A 1 107 ? -22.574 7.362 0.127 1.00 15.76 94 SER A N 1
ATOM 693 C CA . SER A 1 107 ? -23.483 6.878 1.153 1.00 16.20 94 SER A CA 1
ATOM 694 C C . SER A 1 107 ? -24.101 5.549 0.682 1.00 15.96 94 SER A C 1
ATOM 695 O O . SER A 1 107 ? -24.288 4.624 1.468 1.00 15.85 94 SER A O 1
ATOM 698 N N . ARG A 1 108 ? -24.403 5.469 -0.609 1.00 18.66 95 ARG A N 1
ATOM 699 C CA . ARG A 1 108 ? -24.998 4.268 -1.197 1.00 21.37 95 ARG A CA 1
ATOM 700 C C . ARG A 1 108 ? -24.048 3.071 -1.098 1.00 23.04 95 ARG A C 1
ATOM 701 O O . ARG A 1 108 ? -24.444 1.976 -0.689 1.00 22.80 95 ARG A O 1
ATOM 709 N N . ALA A 1 109 ? -22.796 3.295 -1.479 1.00 18.04 96 ALA A N 1
ATOM 710 C CA . ALA A 1 109 ? -21.780 2.245 -1.476 1.00 18.21 96 ALA A CA 1
ATOM 711 C C . ALA A 1 109 ? -21.344 1.795 -0.089 1.00 18.62 96 ALA A C 1
ATOM 712 O O . ALA A 1 109 ? -21.020 0.627 0.107 1.00 19.41 96 ALA A O 1
ATOM 714 N N . SER A 1 110 ? 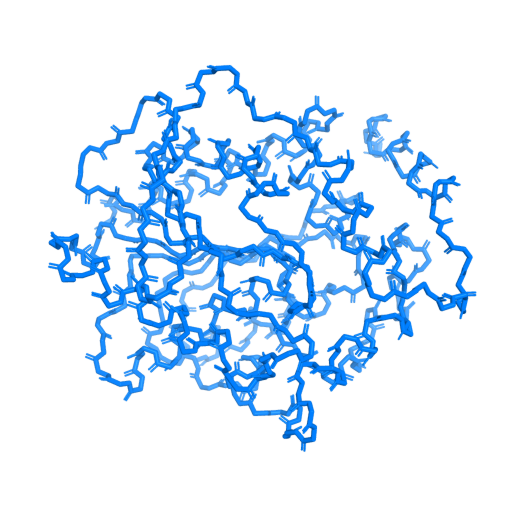-21.327 2.719 0.867 1.00 19.07 97 SER A N 1
ATOM 715 C CA . SER A 1 110 ? -20.903 2.399 2.228 1.00 19.20 97 SER A CA 1
ATOM 716 C C . SER A 1 110 ? -22.062 1.986 3.132 1.00 19.74 97 SER A C 1
ATOM 717 O O . SER A 1 110 ? -21.840 1.540 4.253 1.00 18.55 97 SER A O 1
ATOM 720 N N . GLN A 1 111 ? -23.291 2.152 2.647 1.00 23.30 98 GLN A N 1
ATOM 721 C CA . GLN A 1 111 ? -24.480 1.812 3.425 1.00 23.55 98 GLN A CA 1
ATOM 722 C C . GLN A 1 111 ? -24.470 2.581 4.747 1.00 24.22 98 GLN A C 1
ATOM 723 O O . GLN A 1 111 ? -24.755 2.033 5.819 1.00 22.12 98 GLN A O 1
ATOM 729 N N . ALA A 1 112 ? -24.122 3.860 4.662 1.00 23.16 99 ALA A N 1
ATOM 730 C CA . ALA A 1 112 ? -24.086 4.715 5.835 1.00 23.69 99 ALA A CA 1
ATOM 731 C C . ALA A 1 112 ? -24.474 6.131 5.449 1.00 22.82 99 ALA A C 1
ATOM 732 O O . ALA A 1 112 ? -24.158 6.595 4.346 1.00 21.93 99 ALA A O 1
ATOM 734 N N . ALA A 1 113 ? -25.172 6.813 6.350 1.00 19.43 100 AL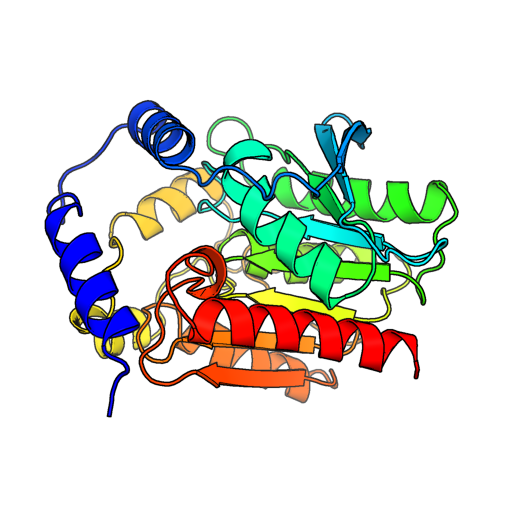A A N 1
ATOM 735 C CA . ALA A 1 113 ? -25.582 8.179 6.087 1.00 19.42 100 ALA A CA 1
ATOM 736 C C . ALA A 1 113 ? -24.339 9.060 6.186 1.00 18.69 100 ALA A C 1
ATOM 737 O O . ALA A 1 113 ? -23.404 8.757 6.929 1.00 16.81 100 ALA A O 1
ATOM 739 N N . ALA A 1 114 ? -24.322 10.142 5.426 1.00 18.55 101 ALA A N 1
ATOM 740 C CA . ALA A 1 114 ? -23.184 11.037 5.462 1.00 17.42 101 ALA A CA 1
ATOM 741 C C . ALA A 1 114 ? -23.587 12.400 5.981 1.00 17.71 101 ALA A C 1
ATOM 742 O O . ALA A 1 114 ? -24.668 12.896 5.681 1.00 18.18 101 ALA A O 1
ATOM 744 N N . LEU A 1 115 ? -22.714 13.004 6.774 1.00 17.38 102 LEU A N 1
ATOM 745 C CA . LEU A 1 115 ? -22.958 14.346 7.280 1.00 17.69 102 LEU A CA 1
ATOM 746 C C . LEU A 1 115 ? -22.129 15.242 6.376 1.00 18.66 102 LEU A C 1
ATOM 747 O O . LEU A 1 115 ? -20.906 15.257 6.507 1.00 16.21 102 LEU A O 1
ATOM 752 N N . LEU A 1 116 ? -22.797 15.995 5.504 1.00 15.20 103 LEU A N 1
ATOM 753 C CA . LEU A 1 116 ? -22.126 16.891 4.575 1.00 15.65 103 LEU A CA 1
ATOM 754 C C . LEU A 1 116 ? -22.087 18.290 5.177 1.00 17.04 103 LEU A C 1
ATOM 755 O O . LEU A 1 116 ? -23.077 19.005 5.211 1.00 17.17 103 LEU A O 1
ATOM 760 N N . LEU A 1 117 ? -20.911 18.673 5.628 1.00 17.70 104 LEU A N 1
ATOM 761 C CA . LEU A 1 117 ? -20.677 19.945 6.298 1.00 19.65 104 LEU A CA 1
ATOM 762 C C . LEU A 1 117 ? -20.397 21.162 5.456 1.00 19.06 104 LEU A C 1
ATOM 763 O O . LEU A 1 117 ? -19.482 21.133 4.656 1.00 18.87 104 LEU A O 1
ATOM 768 N N . ASP A 1 118 ? -21.090 22.260 5.732 1.00 16.85 105 ASP A N 1
ATOM 769 C CA . ASP A 1 118 ? -20.812 23.495 5.027 1.00 16.99 105 ASP A CA 1
ATOM 770 C C . ASP A 1 118 ? -19.831 24.248 5.934 1.00 15.64 105 ASP A C 1
ATOM 771 O O . ASP A 1 118 ? -20.204 25.218 6.571 1.00 14.27 105 ASP A O 1
ATOM 776 N N . TYR A 1 119 ? -18.584 23.779 6.010 1.00 17.20 106 TYR A N 1
ATOM 777 C CA . TYR A 1 119 ? -17.586 24.429 6.864 1.00 17.03 106 TYR A CA 1
ATOM 778 C C . TYR A 1 119 ? -17.218 25.827 6.348 1.00 16.28 106 TYR A C 1
ATOM 779 O O . TYR A 1 119 ? -17.435 26.147 5.176 1.00 17.22 106 TYR A O 1
ATOM 788 N N . ARG A 1 120 ? -16.700 26.667 7.240 1.00 16.00 107 ARG A N 1
ATOM 789 C CA . ARG A 1 120 ? -16.322 28.030 6.887 1.00 16.27 107 ARG A CA 1
ATOM 790 C C . ARG A 1 120 ? -15.241 28.086 5.825 1.00 15.26 107 ARG A C 1
ATOM 791 O O . ARG A 1 120 ? -14.268 27.330 5.861 1.00 14.07 107 ARG A O 1
ATOM 799 N N . LEU A 1 121 ? -15.410 28.996 4.877 1.00 14.02 108 LEU A N 1
ATOM 800 C CA . LEU A 1 121 ? -14.450 29.115 3.797 1.00 14.94 108 LEU A CA 1
ATOM 801 C C . LEU A 1 121 ? -13.623 30.387 3.839 1.00 16.10 108 LEU A C 1
ATOM 802 O O . LEU A 1 121 ? -14.030 31.396 4.426 1.00 15.41 108 LEU A O 1
ATOM 807 N N . ALA A 1 122 ? -12.458 30.320 3.202 1.00 15.85 109 ALA A N 1
ATOM 808 C CA . ALA A 1 122 ? -11.564 31.470 3.092 1.00 16.31 109 ALA A CA 1
ATOM 809 C C . ALA A 1 122 ? -11.978 32.153 1.788 1.00 16.91 109 ALA A C 1
ATOM 810 O O . ALA A 1 122 ? -12.632 31.531 0.942 1.00 16.15 109 ALA A O 1
ATOM 812 N N . PRO A 1 123 ? -11.607 33.433 1.600 1.00 20.84 110 PRO A N 1
ATOM 813 C CA . PRO A 1 123 ? -10.831 34.303 2.497 1.00 21.07 110 PRO A CA 1
ATOM 814 C C . PRO A 1 123 ? -11.596 34.902 3.683 1.00 22.75 110 PRO A C 1
ATOM 815 O O . PRO A 1 123 ? -10.981 35.453 4.599 1.00 24.28 110 PRO A O 1
ATOM 819 N N . GLU A 1 124 ? -12.924 34.804 3.671 1.00 21.85 111 GLU A N 1
ATOM 820 C CA . GLU A 1 124 ? -13.733 35.344 4.765 1.00 22.30 111 GLU A CA 1
ATOM 821 C C . GLU A 1 124 ? -13.352 34.735 6.118 1.00 22.57 111 GLU A C 1
ATOM 822 O O . GLU A 1 124 ? -13.311 35.434 7.129 1.00 20.55 111 GLU A O 1
ATOM 828 N N . HIS A 1 125 ? -13.092 33.429 6.130 1.00 18.60 112 HIS A N 1
ATOM 829 C CA . HIS A 1 125 ? -12.707 32.727 7.352 1.00 16.92 112 HIS A CA 1
ATOM 830 C C . HIS A 1 125 ? -11.474 31.913 6.987 1.00 17.45 112 HIS A C 1
ATOM 831 O O . HIS A 1 125 ? -11.586 30.773 6.565 1.00 13.22 112 HIS A O 1
ATOM 838 N N . PRO A 1 126 ? -10.279 32.494 7.136 1.00 17.60 113 PRO A N 1
ATOM 839 C CA . PRO A 1 126 ? -9.079 31.740 6.786 1.00 18.10 113 PRO A CA 1
ATOM 840 C C . PRO A 1 126 ? -8.725 30.640 7.776 1.00 16.91 113 PRO A C 1
ATOM 841 O O . PRO A 1 126 ? -9.367 30.488 8.818 1.00 15.46 113 PRO A O 1
ATOM 845 N N . PHE A 1 127 ? -7.712 29.860 7.415 1.00 16.01 114 PHE A N 1
ATOM 846 C CA . PHE A 1 127 ? -7.191 28.794 8.263 1.00 15.82 114 PHE A CA 1
ATOM 847 C C . PHE A 1 127 ? -6.992 29.403 9.664 1.00 17.55 114 PHE A C 1
ATOM 848 O O . PHE A 1 127 ? -6.537 30.548 9.782 1.00 16.02 114 PHE A O 1
ATOM 856 N N . PRO A 1 128 ? -7.263 28.633 10.739 1.00 19.09 115 PRO A N 1
ATOM 857 C CA . PRO A 1 128 ? -7.737 27.249 10.792 1.00 19.96 115 PRO A CA 1
ATOM 858 C C . PRO A 1 128 ? -9.238 27.092 10.955 1.00 17.78 115 PRO A C 1
ATOM 859 O O . PRO A 1 128 ? -9.695 26.117 11.547 1.00 16.12 115 PRO A O 1
ATOM 863 N N . ALA A 1 129 ? -10.010 28.036 10.428 1.00 18.24 116 ALA A N 1
ATOM 864 C CA . ALA A 1 129 ? -11.457 27.974 10.561 1.00 16.69 116 ALA A CA 1
ATOM 865 C C . ALA A 1 129 ? -12.044 26.633 10.091 1.00 15.94 116 ALA A C 1
ATOM 866 O O . ALA A 1 129 ? -12.817 26.011 10.809 1.00 14.87 116 ALA A O 1
ATOM 868 N N . ALA A 1 130 ? -11.663 26.180 8.900 1.00 13.87 117 ALA A N 1
ATOM 869 C CA . ALA A 1 130 ? -12.180 24.918 8.366 1.00 14.82 117 ALA A CA 1
ATOM 870 C C . ALA A 1 130 ? -11.860 23.717 9.266 1.00 15.20 117 ALA A C 1
ATOM 871 O O . ALA A 1 130 ? -12.693 22.822 9.449 1.00 14.63 117 ALA A O 1
ATOM 873 N N . VAL A 1 131 ? -10.656 23.699 9.825 1.00 15.29 118 VAL A N 1
ATOM 874 C CA . VAL A 1 131 ? -10.237 22.598 10.687 1.00 15.81 118 VAL A CA 1
ATOM 875 C C . VAL A 1 131 ? -11.063 22.607 11.972 1.00 18.36 118 VAL A C 1
ATOM 876 O O . VAL A 1 131 ? -11.520 21.557 12.438 1.00 17.93 118 VAL A O 1
ATOM 880 N N . GLU A 1 132 ? -11.259 23.791 12.547 1.00 19.34 119 GLU A N 1
ATOM 881 C CA . GLU A 1 132 ? -12.054 23.901 13.766 1.00 20.73 119 GLU A CA 1
ATOM 882 C C . GLU A 1 132 ? -13.459 23.369 13.506 1.00 18.12 119 GLU A C 1
ATOM 883 O O . GLU A 1 132 ? -14.010 22.640 14.329 1.00 18.07 119 GLU A O 1
ATOM 889 N N . ASP A 1 133 ? -14.043 23.726 12.364 1.00 16.12 120 ASP A N 1
ATOM 890 C CA . ASP A 1 133 ? -15.382 23.237 12.041 1.00 16.21 120 ASP A CA 1
ATOM 891 C C . ASP A 1 133 ? -15.414 21.719 11.882 1.00 17.26 120 ASP A C 1
ATOM 892 O O . ASP A 1 133 ? -16.333 21.056 12.368 1.00 16.58 120 ASP A O 1
ATOM 897 N N . GLY A 1 134 ? -14.419 21.173 11.191 1.00 15.66 121 GLY A N 1
ATOM 898 C CA . GLY A 1 134 ? -14.358 19.732 11.011 1.00 16.50 121 GLY A CA 1
ATOM 899 C C . GLY A 1 134 ? -14.267 19.002 12.342 1.00 16.50 121 GLY A C 1
ATOM 900 O O . GLY A 1 134 ? -14.994 18.037 12.593 1.00 16.86 121 GLY A O 1
ATOM 901 N N . VAL A 1 135 ? -13.373 19.462 13.208 1.00 16.30 122 VAL A N 1
ATOM 902 C CA . VAL A 1 135 ? -13.208 18.843 14.521 1.00 15.58 122 VAL A CA 1
ATOM 903 C C . VAL A 1 135 ? -14.483 18.966 15.345 1.00 17.30 122 VAL A C 1
ATOM 904 O O . VAL A 1 135 ? -14.894 18.020 16.023 1.00 17.61 122 VAL A O 1
ATOM 908 N N . ALA A 1 136 ? -15.110 20.135 15.287 1.00 17.17 123 ALA A N 1
ATOM 909 C CA . ALA A 1 136 ? -16.337 20.364 16.031 1.00 16.75 123 ALA A CA 1
ATOM 910 C C . ALA A 1 136 ? -17.462 19.457 15.529 1.00 16.70 123 ALA A C 1
ATOM 911 O O . ALA A 1 136 ? -18.274 18.976 16.323 1.00 17.82 123 ALA A O 1
ATOM 913 N N . ALA A 1 137 ? -17.507 19.226 14.218 1.00 13.87 124 ALA A N 1
ATOM 914 C CA . ALA A 1 137 ? -18.538 18.372 13.625 1.00 15.58 124 ALA A CA 1
ATOM 915 C C . ALA A 1 137 ? -18.328 16.933 14.092 1.00 17.22 124 ALA A C 1
ATOM 916 O O . ALA A 1 137 ? -19.291 16.213 14.381 1.00 18.91 124 ALA A O 1
ATOM 918 N N . TYR A 1 138 ? -17.066 16.517 14.152 1.00 21.11 125 TYR A N 1
ATOM 919 C CA . TYR A 1 138 ? -16.729 15.174 14.613 1.00 21.89 125 TYR A CA 1
ATOM 920 C C . TYR A 1 138 ? -17.166 15.061 16.077 1.00 22.36 125 TYR A C 1
ATOM 921 O O . TYR A 1 138 ? -17.803 14.080 16.464 1.00 21.25 125 TYR A O 1
ATOM 930 N N . ARG A 1 139 ? -16.833 16.069 16.882 1.00 20.92 126 ARG A N 1
ATOM 931 C CA . ARG A 1 139 ? -17.235 16.075 18.295 1.00 24.13 126 ARG A CA 1
ATOM 932 C C . ARG A 1 139 ? -18.753 15.961 18.373 1.00 23.64 126 ARG A C 1
ATOM 933 O O . ARG A 1 139 ? -19.303 15.247 19.216 1.00 23.52 126 ARG A O 1
ATOM 941 N N . TRP A 1 140 ? -19.425 16.700 17.495 1.00 25.11 127 TRP A N 1
ATOM 942 C CA . TRP A 1 140 ? -20.878 16.704 17.441 1.00 23.84 127 TRP A CA 1
ATOM 943 C C . TRP A 1 140 ? -21.418 15.296 17.206 1.00 23.88 127 TRP A C 1
ATOM 944 O O . TRP A 1 140 ? -22.377 14.881 17.853 1.00 23.37 127 TRP A O 1
ATOM 955 N N . LEU A 1 141 ? -20.805 14.569 16.274 1.00 20.02 128 LEU A N 1
ATOM 956 C CA . LEU A 1 141 ? -21.230 13.205 15.972 1.00 20.63 128 LEU A CA 1
ATOM 957 C C . LEU A 1 141 ? -21.074 12.306 17.192 1.00 21.84 128 LEU A C 1
ATOM 958 O O . LEU A 1 141 ? -21.959 11.512 17.507 1.00 19.99 128 LEU A O 1
ATOM 963 N N . LEU A 1 142 ? -19.940 12.428 17.873 1.00 25.78 129 LEU A N 1
ATOM 964 C CA . LEU A 1 142 ? -19.692 11.621 19.058 1.00 28.19 129 LEU A CA 1
ATOM 965 C C . LEU A 1 142 ? -20.719 11.990 20.119 1.00 30.69 129 LEU A C 1
ATOM 966 O O . LEU A 1 142 ? -21.265 11.119 20.792 1.00 31.67 129 LEU A O 1
ATOM 971 N N . ASP A 1 143 ? -21.002 13.284 20.246 1.00 29.75 130 ASP A N 1
ATOM 972 C CA . ASP A 1 143 ? -21.978 13.753 21.221 1.00 31.57 130 ASP A CA 1
ATOM 973 C C . ASP A 1 143 ? -23.391 13.282 20.883 1.00 31.28 130 ASP A C 1
ATOM 974 O O . ASP A 1 143 ? -24.208 13.073 21.779 1.00 30.31 130 ASP A O 1
ATOM 979 N N . GLN A 1 144 ? -23.681 13.120 19.595 1.00 31.79 131 GLN A N 1
ATOM 980 C CA . GLN A 1 144 ? -25.003 12.661 19.181 1.00 32.91 131 GLN A CA 1
ATOM 981 C C . GLN A 1 144 ? -25.193 11.208 19.589 1.00 32.65 131 GLN A C 1
ATOM 982 O O . GLN A 1 144 ? -26.318 10.717 19.662 1.00 33.38 131 GLN A O 1
ATOM 988 N N . GLY A 1 145 ? -24.087 10.519 19.846 1.00 35.71 132 GLY A N 1
ATOM 989 C CA . GLY A 1 145 ? -24.175 9.131 20.253 1.00 33.88 132 GLY A CA 1
ATOM 990 C C . GLY A 1 145 ? -23.522 8.135 19.316 1.00 33.25 132 GLY A C 1
ATOM 991 O O . GLY A 1 145 ? -23.520 6.936 19.595 1.00 32.27 132 GLY A O 1
ATOM 992 N N . PHE A 1 146 ? -22.982 8.609 18.198 1.00 26.18 133 PHE A N 1
ATOM 993 C CA . PHE A 1 146 ? -22.323 7.706 17.263 1.00 24.21 133 PHE A CA 1
ATOM 994 C C . PHE A 1 146 ? -21.022 7.219 17.883 1.00 25.00 133 PHE A C 1
ATOM 995 O O . PHE A 1 146 ? -20.237 8.015 18.400 1.00 24.61 133 PHE A O 1
ATOM 1003 N N . LYS A 1 147 ? -20.793 5.911 17.836 1.00 27.30 134 LYS A N 1
ATOM 1004 C CA . LYS A 1 147 ? -19.574 5.335 18.392 1.00 28.70 134 LYS A CA 1
ATOM 1005 C C . LYS A 1 147 ? -18.412 5.557 17.433 1.00 28.33 134 LYS A C 1
ATOM 1006 O O . LYS A 1 147 ? -18.592 5.526 16.221 1.00 29.46 134 LYS A O 1
ATOM 1012 N N . PRO A 1 148 ? -17.201 5.780 17.964 1.00 27.03 135 PRO A N 1
ATOM 1013 C CA . PRO A 1 148 ? -16.035 6.001 17.100 1.00 27.44 135 PRO A CA 1
ATOM 1014 C C . PRO A 1 148 ? -15.858 4.867 16.090 1.00 27.45 135 PRO A C 1
ATOM 1015 O O . PRO A 1 148 ? -15.519 5.097 14.926 1.00 25.37 135 PRO A O 1
ATOM 1019 N N . GLN A 1 149 ? -16.099 3.640 16.547 1.00 26.20 136 GLN A N 1
ATOM 1020 C CA . GLN A 1 149 ? -15.957 2.460 15.702 1.00 26.86 136 GLN A CA 1
ATOM 1021 C C . GLN A 1 149 ? -17.025 2.357 14.608 1.00 25.22 136 GLN A C 1
ATOM 1022 O O . GLN A 1 149 ? -16.929 1.513 13.716 1.00 24.12 136 GLN A O 1
ATOM 1028 N N . HIS A 1 150 ? -18.035 3.218 14.679 1.00 24.93 137 HIS A N 1
ATOM 1029 C CA . HIS A 1 150 ? -19.116 3.238 13.694 1.00 25.00 137 HIS A CA 1
ATOM 1030 C C . HIS A 1 150 ? -18.994 4.481 12.819 1.00 24.14 137 HIS A C 1
ATOM 1031 O O . HIS A 1 150 ? -19.896 4.801 12.046 1.00 22.46 137 HIS A O 1
ATOM 1038 N N . LEU A 1 151 ? -17.876 5.183 12.951 1.00 22.13 138 LEU A N 1
ATOM 1039 C CA . LEU A 1 151 ? -17.658 6.403 12.187 1.00 21.32 138 LEU A CA 1
ATOM 1040 C C . LEU A 1 151 ? -16.564 6.303 11.146 1.00 20.56 138 LEU A C 1
ATOM 1041 O O . LEU A 1 151 ? -15.690 5.431 11.211 1.00 19.85 138 LEU A O 1
ATOM 1046 N N . SER A 1 152 ? -16.634 7.214 10.180 1.00 16.94 139 SER A N 1
ATOM 1047 C CA . SER A 1 152 ? -15.647 7.320 9.122 1.00 15.80 139 SER A CA 1
ATOM 1048 C C . SER A 1 152 ? -15.605 8.776 8.674 1.00 17.25 139 SER A C 1
ATOM 1049 O O . SER A 1 152 ? -16.604 9.497 8.758 1.00 16.38 139 SER A O 1
ATOM 1052 N N . ILE A 1 153 ? -14.442 9.214 8.213 1.00 19.32 140 ILE A N 1
ATOM 1053 C CA . ILE A 1 153 ? -14.292 10.580 7.738 1.00 18.62 140 ILE A CA 1
ATOM 1054 C C . ILE A 1 153 ? -13.752 10.490 6.315 1.00 17.44 140 ILE A C 1
ATOM 1055 O O . ILE A 1 153 ? -12.839 9.711 6.035 1.00 16.69 140 ILE A O 1
ATOM 1060 N N . SER A 1 154 ? -14.329 11.278 5.413 1.00 14.85 141 SER A N 1
ATOM 1061 C CA . SER A 1 154 ? -13.913 11.270 4.017 1.00 13.24 141 SER A CA 1
ATOM 1062 C C . SER A 1 154 ? -14.040 12.670 3.415 1.00 15.34 141 SER A C 1
ATOM 1063 O O . SER A 1 154 ? -14.784 13.519 3.926 1.00 13.86 141 SER A O 1
ATOM 1066 N N . GLY A 1 155 ? -13.316 12.907 2.325 1.00 15.66 142 GLY A N 1
ATOM 1067 C CA . GLY A 1 155 ? -13.358 14.206 1.685 1.00 16.66 142 GLY A CA 1
ATOM 1068 C C . GLY A 1 155 ? -12.483 14.241 0.453 1.00 18.59 142 GLY A C 1
ATOM 1069 O O . GLY A 1 155 ? -11.570 13.424 0.302 1.00 17.40 142 GLY A O 1
ATOM 1070 N N . ASP A 1 156 ? -12.743 15.211 -0.415 1.00 15.27 143 ASP A N 1
ATOM 1071 C CA . ASP A 1 156 ? -12.012 15.322 -1.656 1.00 14.90 143 ASP A CA 1
ATOM 1072 C C . ASP A 1 156 ? -11.222 16.602 -1.799 1.00 13.97 143 ASP A C 1
ATOM 1073 O O . ASP A 1 156 ? -11.659 17.690 -1.404 1.00 13.82 143 ASP A O 1
ATOM 1078 N N . SER A 1 157 ? -10.051 16.436 -2.376 1.00 14.05 144 SER A N 1
ATOM 1079 C CA . SER A 1 157 ? -9.199 17.535 -2.651 1.00 14.54 144 SER A CA 1
ATOM 1080 C C . SER A 1 157 ? -8.843 18.338 -1.409 1.00 14.71 144 SER A C 1
ATOM 1081 O O . SER A 1 157 ? -8.267 17.767 -0.495 1.00 14.04 144 SER A O 1
ATOM 1084 N N . ALA A 1 158 ? -9.168 19.634 -1.358 1.00 16.30 145 ALA A N 1
ATOM 1085 C CA . ALA A 1 158 ? -8.879 20.428 -0.160 1.00 15.10 145 ALA A CA 1
ATOM 1086 C C . ALA A 1 158 ? -9.537 19.667 0.990 1.00 15.57 145 ALA A C 1
ATOM 1087 O O . ALA A 1 158 ? -9.013 19.623 2.096 1.00 14.09 145 ALA A O 1
ATOM 1089 N N . GLY A 1 159 ? -10.685 19.055 0.692 1.00 16.33 146 GLY A N 1
ATOM 1090 C CA . GLY A 1 159 ? -11.423 18.285 1.681 1.00 15.62 146 GLY A CA 1
ATOM 1091 C C . GLY A 1 159 ? -10.663 17.050 2.130 1.00 15.24 146 GLY A C 1
ATOM 1092 O O . GLY A 1 159 ? -10.778 16.632 3.278 1.00 16.80 146 GLY A O 1
ATOM 1093 N N . GLY A 1 160 ? -9.895 16.464 1.215 1.00 16.03 147 GLY A N 1
ATOM 1094 C CA . GLY A 1 160 ? -9.105 15.289 1.542 1.00 16.85 147 GLY A CA 1
ATOM 1095 C C . GLY A 1 160 ? -8.009 15.640 2.536 1.00 14.91 147 GLY A C 1
ATOM 1096 O O . GLY A 1 160 ? -7.705 14.861 3.439 1.00 17.02 147 GLY A O 1
ATOM 1097 N N . GLY A 1 161 ? -7.387 16.801 2.351 1.00 14.25 148 GLY A N 1
ATOM 1098 C CA . GLY A 1 161 ? -6.357 17.229 3.284 1.00 15.22 148 GLY A CA 1
ATOM 1099 C C . GLY A 1 161 ? -7.012 17.522 4.624 1.00 14.00 148 GLY A C 1
ATOM 1100 O O . GLY A 1 161 ? -6.511 17.167 5.684 1.00 13.64 148 GLY A O 1
ATOM 1101 N N . LEU A 1 162 ? -8.165 18.171 4.569 1.00 13.21 149 LEU A N 1
ATOM 1102 C CA . LEU A 1 162 ? -8.908 18.498 5.774 1.00 12.67 149 LEU A CA 1
ATOM 1103 C C . LEU A 1 162 ? -9.246 17.263 6.585 1.00 10.05 149 LEU A C 1
ATOM 1104 O O . LEU A 1 162 ? -9.382 17.337 7.794 1.00 11.69 149 LEU A O 1
ATOM 1109 N N . VAL A 1 163 ? -9.474 16.147 5.904 1.00 18.25 150 VAL A N 1
ATOM 1110 C CA . VAL A 1 163 ? -9.786 14.898 6.605 1.00 17.53 150 VAL A CA 1
ATOM 1111 C C . VAL A 1 163 ? -8.618 14.588 7.545 1.00 16.12 150 VAL A C 1
ATOM 1112 O O . VAL A 1 163 ? -8.805 14.287 8.721 1.00 12.84 150 VAL A O 1
ATOM 1116 N N . LEU A 1 164 ? -7.409 14.659 7.004 1.00 17.72 151 LEU A N 1
ATOM 1117 C CA . LEU A 1 164 ? -6.207 14.371 7.782 1.00 18.85 151 LEU A CA 1
ATOM 1118 C C . LEU A 1 164 ? -5.974 15.421 8.859 1.00 19.12 151 LEU A C 1
ATOM 1119 O O . LEU A 1 164 ? -5.620 15.084 9.991 1.00 18.96 151 LEU A O 1
ATOM 1124 N N . ALA A 1 165 ? -6.181 16.691 8.510 1.00 18.18 152 ALA A N 1
ATOM 1125 C CA . ALA A 1 165 ? -5.995 17.778 9.468 1.00 16.52 152 ALA A CA 1
ATOM 1126 C C . ALA A 1 165 ? -6.947 17.589 10.646 1.00 15.97 152 ALA A C 1
ATOM 1127 O O . ALA A 1 165 ? -6.537 17.704 11.805 1.00 14.39 152 ALA A O 1
ATOM 1129 N N . VAL A 1 166 ? -8.211 17.289 10.352 1.00 15.23 153 VAL A N 1
ATOM 1130 C CA . VAL A 1 166 ? -9.202 17.070 11.406 1.00 15.46 153 VAL A CA 1
ATOM 1131 C C . VAL A 1 166 ? -8.798 15.912 12.322 1.00 14.78 153 VAL A C 1
ATOM 1132 O O . VAL A 1 166 ? -8.963 16.002 13.535 1.00 14.70 153 VAL A O 1
ATOM 1136 N N . LEU A 1 167 ? -8.275 14.834 11.744 1.00 15.90 154 LEU A N 1
ATOM 1137 C CA . LEU A 1 167 ? -7.855 13.671 12.533 1.00 17.46 154 LEU A CA 1
ATOM 1138 C C . LEU A 1 167 ? -6.715 14.011 13.482 1.00 17.43 154 LEU A C 1
ATOM 1139 O O . LEU A 1 167 ? -6.751 13.667 14.657 1.00 17.98 154 LEU A O 1
ATOM 1144 N N . VAL A 1 168 ? -5.695 14.680 12.960 1.00 20.91 155 VAL A N 1
ATOM 1145 C CA . VAL A 1 168 ? -4.551 15.067 13.772 1.00 21.50 155 VAL A CA 1
ATOM 1146 C C . VAL A 1 168 ? -4.975 16.010 14.893 1.00 20.35 155 VAL A C 1
ATOM 1147 O O . VAL A 1 168 ? -4.555 15.849 16.046 1.00 21.18 155 VAL A O 1
ATOM 1151 N N . SER A 1 169 ? -5.809 16.990 14.561 1.00 16.07 156 SER A N 1
ATOM 1152 C CA . SER A 1 169 ? -6.279 17.942 15.560 1.00 16.38 156 SER A CA 1
ATOM 1153 C C . SER A 1 169 ? -7.166 17.242 16.593 1.00 16.58 156 SER A C 1
ATOM 1154 O O . SER A 1 169 ? -7.037 17.484 17.794 1.00 17.11 156 SER A O 1
ATOM 1157 N N . ALA A 1 170 ? -8.059 16.367 16.135 1.00 14.67 157 ALA A N 1
ATOM 1158 C CA . ALA A 1 170 ? -8.935 15.654 17.064 1.00 14.41 157 ALA A CA 1
ATOM 1159 C C . ALA A 1 170 ? -8.083 14.826 18.012 1.00 14.29 157 ALA A C 1
ATOM 1160 O O . ALA A 1 170 ? -8.300 14.819 19.226 1.00 18.35 157 ALA A O 1
ATOM 1162 N N . ARG A 1 171 ? -7.112 14.125 17.447 1.00 16.73 158 ARG A N 1
ATOM 1163 C CA . ARG A 1 171 ? -6.214 13.290 18.239 1.00 19.37 158 ARG A CA 1
ATOM 1164 C C . ARG A 1 171 ? -5.501 14.124 19.305 1.00 20.82 158 ARG A C 1
ATOM 1165 O O . ARG A 1 171 ? -5.484 13.761 20.480 1.00 21.36 158 ARG A O 1
ATOM 1173 N N . ASP A 1 172 ? -4.910 15.242 18.889 1.00 25.36 159 ASP A N 1
ATOM 1174 C CA . ASP A 1 172 ? -4.198 16.110 19.817 1.00 25.83 159 ASP A CA 1
ATOM 1175 C C . ASP A 1 172 ? -5.104 16.617 20.933 1.00 26.51 159 ASP A C 1
ATOM 1176 O O . ASP A 1 172 ? -4.633 16.911 22.035 1.00 28.70 159 ASP A O 1
ATOM 1181 N N . GLN A 1 173 ? -6.399 16.726 20.655 1.00 20.96 160 GLN A N 1
ATOM 1182 C CA . GLN A 1 173 ? -7.340 17.209 21.657 1.00 21.37 160 GLN A CA 1
ATOM 1183 C C . GLN A 1 173 ? -7.955 16.088 22.498 1.00 21.58 160 GLN A C 1
ATOM 1184 O O . GLN A 1 173 ? -8.849 16.326 23.304 1.00 21.44 160 GLN A O 1
ATOM 1190 N N . GLY A 1 174 ? -7.465 14.869 22.300 1.00 24.43 161 GLY A N 1
ATOM 1191 C CA . GLY A 1 174 ? -7.937 13.734 23.080 1.00 25.91 161 GLY A CA 1
ATOM 1192 C C . GLY A 1 174 ? -9.169 12.980 22.619 1.00 24.85 161 GLY A C 1
ATOM 1193 O O . GLY A 1 174 ? -9.728 12.171 23.333 1.00 24.98 161 GLY A O 1
ATOM 1194 N N . LEU A 1 175 ? -9.568 13.219 21.393 1.00 23.59 162 LEU A N 1
ATOM 1195 C CA . LEU A 1 175 ? -10.742 12.597 20.825 1.00 22.91 162 LEU A CA 1
ATOM 1196 C C . LEU A 1 175 ? -10.441 11.207 20.249 1.00 22.76 162 LEU A C 1
ATOM 1197 O O . LEU A 1 175 ? -9.379 11.001 19.691 1.00 20.61 162 LEU A O 1
ATOM 1202 N N . PRO A 1 176 ? -11.384 10.249 20.357 1.00 23.50 163 PRO A N 1
ATOM 1203 C CA . PRO A 1 176 ? -11.093 8.926 19.790 1.00 22.94 163 PRO A CA 1
ATOM 1204 C C . PRO A 1 176 ? -11.074 8.975 18.267 1.00 22.11 163 PRO A C 1
ATOM 1205 O O . PRO A 1 176 ? -11.780 9.777 17.653 1.00 21.03 163 PRO A O 1
ATOM 1209 N N . MET A 1 177 ? -10.254 8.124 17.665 1.00 20.76 164 MET A N 1
ATOM 1210 C CA . MET A 1 177 ? -10.160 8.065 16.219 1.00 21.05 164 MET A CA 1
ATOM 1211 C C . MET A 1 177 ? -11.320 7.232 15.695 1.00 22.09 164 MET A C 1
ATOM 1212 O O . MET A 1 177 ? -11.797 6.325 16.381 1.00 22.78 164 MET A O 1
ATOM 1217 N N . PRO A 1 178 ? -11.813 7.549 14.486 1.00 21.68 165 PRO A N 1
ATOM 1218 C CA . PRO A 1 178 ? -12.924 6.799 13.888 1.00 21.89 165 PRO A CA 1
ATOM 1219 C C . PRO A 1 178 ? -12.369 5.485 13.330 1.00 23.08 165 PRO A C 1
ATOM 1220 O O . PRO A 1 178 ? -11.163 5.252 13.391 1.00 24.42 165 PRO A O 1
ATOM 1224 N N . ALA A 1 179 ? -13.235 4.636 12.786 1.00 24.55 166 ALA A N 1
ATOM 1225 C CA . ALA A 1 179 ? -12.800 3.349 12.248 1.00 25.10 166 ALA A CA 1
ATOM 1226 C C . ALA A 1 179 ? -11.989 3.440 10.954 1.00 24.24 166 ALA A C 1
ATOM 1227 O O . ALA A 1 179 ? -11.212 2.536 10.646 1.00 24.58 166 ALA A O 1
ATOM 1229 N N . SER A 1 180 ? -12.165 4.522 10.195 1.00 20.95 167 SER A N 1
ATOM 1230 C CA . SER A 1 180 ? -11.442 4.698 8.935 1.00 19.75 167 SER A CA 1
ATOM 1231 C C . SER A 1 180 ? -11.475 6.141 8.419 1.00 20.34 167 SER A C 1
ATOM 1232 O O . SER A 1 180 ? -12.273 6.960 8.872 1.00 18.76 167 SER A O 1
ATOM 1235 N N . ALA A 1 181 ? -10.609 6.431 7.453 1.00 20.97 168 ALA A N 1
ATOM 1236 C CA . ALA A 1 181 ? -10.547 7.750 6.834 1.00 21.11 168 ALA A CA 1
ATOM 1237 C C . ALA A 1 181 ? -10.203 7.548 5.365 1.00 19.83 168 ALA A C 1
ATOM 1238 O O . ALA A 1 181 ? -9.296 6.780 5.026 1.00 19.12 168 ALA A O 1
ATOM 1240 N N . ILE A 1 182 ? -10.929 8.231 4.488 1.00 18.13 169 ILE A N 1
ATOM 1241 C CA . ILE A 1 182 ? -10.700 8.066 3.061 1.00 19.29 169 ILE A CA 1
ATOM 1242 C C . ILE A 1 182 ? -10.490 9.369 2.305 1.00 20.48 169 ILE A C 1
ATOM 1243 O O . ILE A 1 182 ? -11.444 9.982 1.825 1.00 20.61 169 ILE A O 1
ATOM 1248 N N . PRO A 1 183 ? -9.235 9.834 2.218 1.00 19.33 170 PRO A N 1
ATOM 1249 C CA . PRO A 1 183 ? -9.020 11.078 1.477 1.00 19.05 170 PRO A CA 1
ATOM 1250 C C . PRO A 1 183 ? -8.998 10.831 -0.041 1.00 17.52 170 PRO A C 1
ATOM 1251 O O . PRO A 1 183 ? -8.301 9.941 -0.534 1.00 14.75 170 PRO A O 1
ATOM 1255 N N . ILE A 1 184 ? -9.766 11.625 -0.774 1.00 15.48 171 ILE A N 1
ATOM 1256 C CA . ILE A 1 184 ? -9.830 11.502 -2.229 1.00 17.22 171 ILE A CA 1
ATOM 1257 C C . ILE A 1 184 ? -9.078 12.663 -2.889 1.00 17.24 171 ILE A C 1
ATOM 1258 O O . ILE A 1 184 ? -9.433 13.822 -2.692 1.00 19.06 171 ILE A O 1
ATOM 1263 N N . SER A 1 185 ? -8.044 12.343 -3.670 1.00 15.58 172 SER A N 1
ATOM 1264 C CA . SER A 1 185 ? -7.214 13.363 -4.331 1.00 17.14 172 SER A CA 1
ATOM 1265 C C . SER A 1 185 ? -6.884 14.447 -3.306 1.00 17.70 172 SER A C 1
ATOM 1266 O O . SER A 1 185 ? -7.027 15.644 -3.575 1.00 19.70 172 SER A O 1
ATOM 1269 N N . PRO A 1 186 ? -6.417 14.038 -2.119 1.00 18.96 173 PRO A N 1
ATOM 1270 C CA . PRO A 1 186 ? -6.087 14.993 -1.062 1.00 18.69 173 PRO A CA 1
ATOM 1271 C C . PRO A 1 186 ? -5.056 16.057 -1.405 1.00 20.01 173 PRO A C 1
ATOM 1272 O O . PRO A 1 186 ? -4.062 15.788 -2.081 1.00 19.52 173 PRO A O 1
ATOM 1276 N N . TRP A 1 187 ? -5.321 17.275 -0.947 1.00 15.21 174 TRP A N 1
ATOM 1277 C CA . TRP A 1 187 ? -4.385 18.372 -1.118 1.00 16.14 174 TRP A CA 1
ATOM 1278 C C . TRP A 1 187 ? -3.867 18.545 0.310 1.00 15.92 174 TRP A C 1
ATOM 1279 O O . TRP A 1 187 ? -4.476 19.243 1.128 1.00 16.71 174 TRP A O 1
ATOM 1290 N N . ALA A 1 188 ? -2.764 17.865 0.620 1.00 16.75 175 ALA A N 1
ATOM 1291 C CA . ALA A 1 188 ? -2.202 17.909 1.967 1.00 19.29 175 ALA A CA 1
ATOM 1292 C C . ALA A 1 188 ? -0.858 18.616 2.090 1.00 18.93 175 ALA A C 1
ATOM 1293 O O . ALA A 1 188 ? -0.134 18.407 3.061 1.00 19.48 175 ALA A O 1
ATOM 1295 N N . ASP A 1 189 ? -0.544 19.455 1.110 1.00 20.66 176 ASP A N 1
ATOM 1296 C CA . ASP A 1 189 ? 0.707 20.201 1.088 1.00 21.98 176 ASP A CA 1
ATOM 1297 C C . ASP A 1 189 ? 0.427 21.577 0.487 1.00 21.51 176 ASP A C 1
ATOM 1298 O O . ASP A 1 189 ? 0.385 21.732 -0.732 1.00 22.21 176 ASP A O 1
ATOM 1303 N N . MET A 1 190 ? 0.240 22.570 1.350 1.00 20.18 177 MET A N 1
ATOM 1304 C CA . MET A 1 190 ? -0.042 23.932 0.915 1.00 20.27 177 MET A CA 1
ATOM 1305 C C . MET A 1 190 ? 1.095 24.591 0.134 1.00 21.98 177 MET A C 1
ATOM 1306 O O . MET A 1 190 ? 0.867 25.584 -0.560 1.00 20.34 177 MET A O 1
ATOM 1311 N N . THR A 1 191 ? 2.307 24.049 0.242 1.00 25.49 178 THR A N 1
ATOM 1312 C CA . THR A 1 191 ? 3.457 24.627 -0.455 1.00 28.20 178 THR A CA 1
ATOM 1313 C C . THR A 1 191 ? 3.374 24.441 -1.969 1.00 29.08 178 THR A C 1
ATOM 1314 O O . THR A 1 191 ? 3.922 25.243 -2.723 1.00 29.08 178 THR A O 1
ATO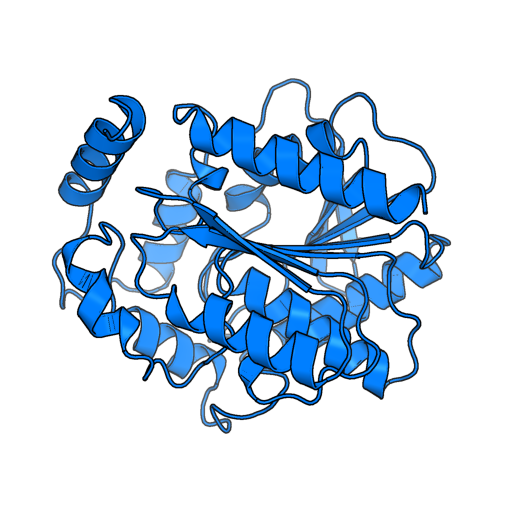M 1318 N N . CYS A 1 192 ? 2.691 23.381 -2.402 1.00 30.20 179 CYS A N 1
ATOM 1319 C CA . CYS A 1 192 ? 2.526 23.078 -3.823 1.00 30.65 179 CYS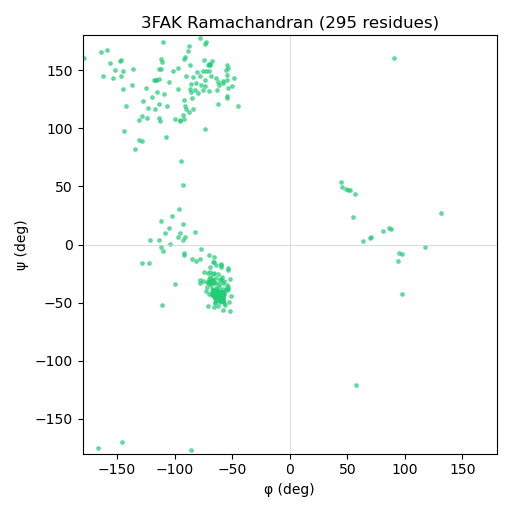 A CA 1
ATOM 1320 C C . CYS A 1 192 ? 3.869 23.045 -4.556 1.00 32.20 179 CYS A C 1
ATOM 1321 O O . CYS A 1 192 ? 4.013 23.619 -5.636 1.00 32.29 179 CYS A O 1
ATOM 1324 N N . THR A 1 193 ? 4.840 22.349 -3.972 1.00 36.50 180 THR A N 1
ATOM 1325 C CA . THR A 1 193 ? 6.173 22.259 -4.551 1.00 38.34 180 THR A CA 1
ATOM 1326 C C . THR A 1 193 ? 6.521 20.876 -5.098 1.00 39.34 180 THR A C 1
ATOM 1327 O O . THR A 1 193 ? 7.574 20.695 -5.708 1.00 40.23 180 THR A O 1
ATOM 1331 N N . ASN A 1 194 ? 5.641 19.903 -4.882 1.00 33.92 181 ASN A N 1
ATOM 1332 C CA . ASN A 1 194 ? 5.878 18.542 -5.359 1.00 33.51 181 ASN A CA 1
ATOM 1333 C C . ASN A 1 194 ? 6.137 18.494 -6.862 1.00 33.33 181 ASN A C 1
ATOM 1334 O O . ASN A 1 194 ? 5.629 19.327 -7.615 1.00 33.80 181 ASN A O 1
ATOM 1339 N N . ASP A 1 195 ? 6.927 17.511 -7.289 1.00 39.40 182 ASP A N 1
ATOM 1340 C CA . ASP A 1 195 ? 7.271 17.338 -8.702 1.00 40.36 182 ASP A CA 1
ATOM 1341 C C . ASP A 1 195 ? 6.071 17.159 -9.626 1.00 39.87 182 ASP A C 1
ATOM 1342 O O . ASP A 1 195 ? 6.074 17.670 -10.745 1.00 38.70 182 ASP A O 1
ATOM 1347 N N . SER A 1 196 ? 5.060 16.424 -9.162 1.00 34.41 183 SER A N 1
ATOM 1348 C CA . SER A 1 196 ? 3.871 16.155 -9.968 1.00 34.92 183 SER A CA 1
ATOM 1349 C C . SER A 1 196 ? 3.194 17.394 -10.537 1.00 34.97 183 SER A C 1
ATOM 1350 O O . SER A 1 196 ? 2.468 17.302 -11.524 1.00 35.11 183 SER A O 1
ATOM 1353 N N . PHE A 1 197 ? 3.426 18.553 -9.927 1.00 32.04 184 PHE A N 1
ATOM 1354 C CA . PHE A 1 197 ? 2.840 19.784 -10.441 1.00 32.85 184 PHE A CA 1
ATOM 1355 C C . PHE A 1 197 ? 3.475 20.083 -11.797 1.00 34.35 184 PHE A C 1
ATOM 1356 O O . PHE A 1 197 ? 2.974 20.904 -12.565 1.00 33.37 184 PHE A O 1
ATOM 1364 N N . LYS A 1 198 ? 4.583 19.403 -12.078 1.00 37.92 185 LYS A N 1
ATOM 1365 C CA . LYS A 1 198 ? 5.292 19.554 -13.344 1.00 40.85 185 LYS A CA 1
ATOM 1366 C C . LYS A 1 198 ? 5.158 18.286 -14.182 1.00 41.14 185 LYS A C 1
ATOM 1367 O O . LYS A 1 198 ? 4.762 18.340 -15.345 1.00 41.94 185 LYS A O 1
ATOM 1373 N N . THR A 1 199 ? 5.487 17.146 -13.582 1.00 57.73 186 THR A N 1
ATOM 1374 C CA . THR A 1 199 ? 5.422 15.868 -14.280 1.00 58.82 186 THR A CA 1
ATOM 1375 C C . THR A 1 199 ? 4.019 15.413 -14.680 1.00 58.66 186 THR A C 1
ATOM 1376 O O . THR A 1 199 ? 3.872 14.648 -15.629 1.00 59.74 186 THR A O 1
ATOM 1380 N N . ARG A 1 200 ? 2.990 15.881 -13.977 1.00 43.27 187 ARG A N 1
ATOM 1381 C CA . ARG A 1 200 ? 1.620 15.481 -14.303 1.00 42.34 187 ARG A CA 1
ATOM 1382 C C . ARG A 1 200 ? 0.763 16.630 -14.837 1.00 42.39 187 ARG A C 1
ATOM 1383 O O . ARG A 1 200 ? -0.429 16.454 -15.095 1.00 41.63 187 ARG A O 1
ATOM 1391 N N . ALA A 1 201 ? 1.371 17.799 -15.015 1.00 42.50 188 ALA A N 1
ATOM 1392 C CA . ALA A 1 201 ? 0.646 18.977 -15.485 1.00 43.07 188 ALA A CA 1
ATOM 1393 C C . ALA A 1 201 ? -0.013 18.830 -16.855 1.00 43.87 188 ALA A C 1
ATOM 1394 O O . ALA A 1 201 ? -1.177 19.191 -17.032 1.00 43.67 188 ALA A O 1
ATOM 1396 N N . GLU A 1 202 ? 0.733 18.305 -17.820 1.00 43.82 189 GLU A N 1
ATOM 1397 C CA . GLU A 1 202 ? 0.232 18.136 -19.182 1.00 44.32 189 GLU A CA 1
ATOM 1398 C C . GLU A 1 202 ? -0.948 17.162 -19.283 1.00 43.68 189 GLU A C 1
ATOM 1399 O O . GLU A 1 202 ? -1.801 17.308 -20.158 1.00 42.87 189 GLU A O 1
ATOM 1405 N N . ALA A 1 203 ? -1.007 16.183 -18.383 1.00 42.21 190 ALA A N 1
ATOM 1406 C CA . ALA A 1 203 ? -2.083 15.193 -18.397 1.00 41.55 190 ALA A CA 1
ATOM 1407 C C . ALA A 1 203 ? -3.278 15.571 -17.520 1.00 41.68 190 ALA A C 1
ATOM 1408 O O . ALA A 1 203 ? -4.308 14.890 -17.542 1.00 41.12 190 ALA A O 1
ATOM 1410 N N . ASP A 1 204 ? -3.133 16.651 -16.753 1.00 41.00 191 ASP A N 1
ATOM 1411 C CA . ASP A 1 204 ? -4.191 17.136 -15.862 1.00 41.15 191 ASP A CA 1
ATOM 1412 C C . ASP A 1 204 ? -5.036 18.161 -16.603 1.00 42.74 191 ASP A C 1
ATOM 1413 O O . ASP A 1 204 ? -4.591 19.285 -16.835 1.00 42.67 191 ASP A O 1
ATOM 1418 N N . PRO A 1 205 ? -6.269 17.793 -16.975 1.00 45.91 192 PRO A N 1
ATOM 1419 C CA . PRO A 1 205 ? -7.117 18.737 -17.699 1.00 47.54 192 PRO A CA 1
ATOM 1420 C C . PRO A 1 205 ? -7.708 19.773 -16.788 1.00 49.60 192 PRO A C 1
ATOM 1421 O O . PRO A 1 205 ? -8.404 20.700 -17.238 1.00 49.45 192 PRO A O 1
ATOM 1425 N N . MET A 1 206 ? -7.441 19.616 -15.500 1.00 70.47 193 MET A N 1
ATOM 1426 C CA . MET A 1 206 ? -7.978 20.588 -14.610 1.00 73.78 193 MET A CA 1
ATOM 1427 C C . MET A 1 206 ? -7.035 21.698 -14.379 1.00 76.15 193 MET A C 1
ATOM 1428 O O . MET A 1 206 ? -5.806 21.658 -14.656 1.00 76.64 193 MET A O 1
ATOM 1433 N N . VAL A 1 207 ? -7.739 22.749 -13.934 1.00 97.07 194 VAL A N 1
ATOM 1434 C CA . VAL A 1 207 ? -7.234 24.112 -13.764 1.00 98.36 194 VAL A CA 1
ATOM 1435 C C . VAL A 1 207 ? -6.778 24.641 -12.501 1.00 99.28 194 VAL A C 1
ATOM 1436 O O . VAL A 1 207 ? -7.575 24.900 -11.648 1.00 99.89 194 VAL A O 1
ATOM 1440 N N . ALA A 1 208 ? -5.953 25.480 -13.066 1.00 109.85 195 ALA A N 1
ATOM 1441 C CA . ALA A 1 208 ? -4.660 24.956 -13.167 1.00 109.72 195 ALA A CA 1
ATOM 1442 C C . ALA A 1 208 ? -3.276 24.487 -12.938 1.00 109.12 195 ALA A C 1
ATOM 1443 O O . ALA A 1 208 ? -2.894 23.471 -13.628 1.00 109.64 195 ALA A O 1
ATOM 1445 N N . PRO A 1 209 ? -2.526 25.078 -12.115 1.00 90.25 196 PRO A N 1
ATOM 1446 C CA . PRO A 1 209 ? -2.827 26.187 -11.263 1.00 89.27 196 PRO A CA 1
ATOM 1447 C C . PRO A 1 209 ? -1.591 26.943 -10.949 1.00 87.62 196 PRO A C 1
ATOM 1448 O O . PRO A 1 209 ? -0.481 26.385 -10.780 1.00 88.36 196 PRO A O 1
ATOM 1452 N N . GLY A 1 210 ? -1.868 28.219 -10.896 1.00 78.17 197 GLY A N 1
ATOM 1453 C CA . GLY A 1 210 ? -1.090 29.267 -10.380 1.00 74.29 197 GLY A CA 1
ATOM 1454 C C . GLY A 1 210 ? -2.425 29.550 -9.614 1.00 71.77 197 GLY A C 1
ATOM 1455 O O . GLY A 1 210 ? -2.496 30.290 -8.627 1.00 72.24 197 GLY A O 1
ATOM 1456 N N . GLY A 1 211 ? -3.527 28.941 -10.092 1.00 49.96 198 GLY A N 1
ATOM 1457 C CA . GLY A 1 211 ? -4.841 29.123 -9.479 1.00 44.11 198 GLY A CA 1
ATOM 1458 C C . GLY A 1 211 ? -4.874 28.453 -8.121 1.00 40.43 198 GLY A C 1
ATOM 1459 O O . GLY A 1 211 ? -5.526 28.901 -7.185 1.00 40.47 198 GLY A O 1
ATOM 1460 N N . ILE A 1 212 ? -4.119 27.376 -7.995 1.00 31.23 199 ILE A N 1
ATOM 1461 C CA . ILE A 1 212 ? -4.094 26.692 -6.723 1.00 28.48 199 ILE A CA 1
ATOM 1462 C C . ILE A 1 212 ? -3.255 27.437 -5.679 1.00 25.41 199 ILE A C 1
ATOM 1463 O O . ILE A 1 212 ? -3.543 27.378 -4.489 1.00 22.40 199 ILE A O 1
ATOM 1468 N N . ASN A 1 213 ? -2.218 28.141 -6.123 1.00 21.39 200 ASN A N 1
ATOM 1469 C CA . ASN A 1 213 ? -1.404 28.908 -5.188 1.00 20.45 200 ASN A CA 1
ATOM 1470 C C . ASN A 1 213 ? -2.245 30.045 -4.624 1.00 18.15 200 ASN A C 1
ATOM 1471 O O . ASN A 1 213 ? -2.064 30.457 -3.481 1.00 19.99 200 ASN A O 1
ATOM 1476 N N . LYS A 1 214 ? -3.170 30.546 -5.433 1.00 18.68 201 LYS A N 1
ATOM 1477 C CA . LYS A 1 214 ? -4.045 31.633 -5.008 1.00 20.20 201 LYS A CA 1
ATOM 1478 C C . LYS A 1 214 ? -4.944 31.168 -3.864 1.00 20.10 201 LYS A C 1
ATOM 1479 O O . LYS A 1 214 ? -5.179 31.898 -2.899 1.00 19.36 201 LYS A O 1
ATOM 1485 N N . MET A 1 215 ? -5.456 29.949 -3.976 1.00 22.62 202 MET A N 1
ATOM 1486 C CA . MET A 1 215 ? -6.315 29.417 -2.928 1.00 23.86 202 MET A CA 1
ATOM 1487 C C . MET A 1 215 ? -5.508 29.217 -1.651 1.00 19.74 202 MET A C 1
ATOM 1488 O O . MET A 1 215 ? -5.970 29.546 -0.562 1.00 20.32 202 MET A O 1
ATOM 1493 N N . ALA A 1 216 ? -4.299 28.684 -1.785 1.00 16.72 203 ALA A N 1
ATOM 1494 C CA . ALA A 1 216 ? -3.451 28.469 -0.618 1.00 18.34 203 ALA A CA 1
ATOM 1495 C C . ALA A 1 216 ? -3.234 29.805 0.084 1.00 17.24 203 ALA A C 1
ATOM 1496 O O . ALA A 1 216 ? -3.349 29.908 1.308 1.00 17.03 203 ALA A O 1
ATOM 1498 N N . ALA A 1 217 ? -2.933 30.830 -0.705 1.00 22.56 204 ALA A N 1
ATOM 1499 C CA . ALA A 1 217 ? -2.701 32.166 -0.164 1.00 23.14 204 ALA A CA 1
ATOM 1500 C C . ALA A 1 217 ? -3.938 32.624 0.604 1.00 23.85 204 ALA A C 1
ATOM 1501 O O . ALA A 1 217 ? -3.842 33.087 1.748 1.00 23.55 204 ALA A O 1
ATOM 1503 N N . ARG A 1 218 ? -5.101 32.484 -0.027 1.00 20.15 205 ARG A N 1
ATOM 1504 C CA . ARG A 1 218 ? -6.356 32.887 0.593 1.00 19.60 205 ARG A CA 1
ATOM 1505 C C . ARG A 1 218 ? -6.668 32.117 1.877 1.00 19.53 205 ARG A C 1
ATOM 1506 O O . ARG A 1 218 ? -7.143 32.697 2.852 1.00 19.73 205 ARG A O 1
ATOM 1514 N N . TYR A 1 219 ? -6.386 30.818 1.887 1.00 21.79 206 TYR A N 1
ATOM 1515 C CA . TYR A 1 219 ? -6.658 29.999 3.066 1.00 21.97 206 TYR A CA 1
ATOM 1516 C C . TYR A 1 219 ? -5.703 30.307 4.211 1.00 21.78 206 TYR A C 1
ATOM 1517 O O . TYR A 1 219 ? -6.137 30.590 5.328 1.00 22.32 206 TYR A O 1
ATOM 1526 N N . LEU A 1 220 ? -4.405 30.259 3.924 1.00 21.93 207 LEU A N 1
ATOM 1527 C CA . LEU A 1 220 ? -3.388 30.513 4.941 1.00 22.21 207 LEU A CA 1
ATOM 1528 C C . LEU A 1 220 ? -3.437 31.927 5.510 1.00 21.56 207 LEU A C 1
ATOM 1529 O O . LEU A 1 220 ? -3.336 32.120 6.722 1.00 21.65 207 LEU A O 1
ATOM 1534 N N . ASN A 1 221 ? -3.601 32.908 4.632 1.00 19.45 208 ASN A N 1
ATOM 1535 C CA . ASN A 1 221 ? -3.636 34.310 5.032 1.00 20.99 208 ASN A CA 1
ATOM 1536 C C . ASN A 1 221 ? -2.431 34.646 5.913 1.00 20.45 208 ASN A C 1
ATOM 1537 O O . ASN A 1 221 ? -2.573 35.251 6.977 1.00 19.30 208 ASN A O 1
ATOM 1542 N N . GLY A 1 222 ? -1.250 34.223 5.472 1.00 26.72 209 GLY A N 1
ATOM 1543 C CA . GLY A 1 222 ? -0.034 34.516 6.213 1.00 26.74 209 GLY A CA 1
ATOM 1544 C C . GLY A 1 222 ? 0.481 33.420 7.126 1.00 27.07 209 GLY A C 1
ATOM 1545 O O . GLY A 1 222 ? 1.586 33.529 7.662 1.00 25.61 209 GLY A O 1
ATOM 1546 N N . ALA A 1 223 ? -0.299 32.359 7.306 1.00 20.38 210 ALA A N 1
ATOM 1547 C CA . ALA A 1 223 ? 0.123 31.261 8.170 1.00 19.37 210 ALA A CA 1
ATOM 1548 C C . ALA A 1 223 ? 1.204 30.396 7.514 1.00 16.97 210 ALA A C 1
ATOM 1549 O O . ALA A 1 223 ? 1.351 30.381 6.290 1.00 19.57 210 ALA A O 1
ATOM 1551 N N . ASP A 1 224 ? 1.953 29.677 8.341 1.00 16.12 211 ASP A N 1
ATOM 1552 C CA . ASP A 1 224 ? 3.018 28.791 7.876 1.00 16.49 211 ASP A CA 1
ATOM 1553 C C . ASP A 1 224 ? 2.397 27.703 6.998 1.00 18.43 211 ASP A C 1
ATOM 1554 O O . ASP A 1 224 ? 1.544 26.943 7.461 1.00 18.88 211 ASP A O 1
ATOM 1559 N N . ALA A 1 225 ? 2.832 27.618 5.746 1.00 21.62 212 ALA A N 1
ATOM 1560 C CA . ALA A 1 225 ? 2.294 26.627 4.824 1.00 23.84 212 ALA A CA 1
ATOM 1561 C C . ALA A 1 225 ? 2.641 25.203 5.252 1.00 24.28 212 ALA A C 1
ATOM 1562 O O . ALA A 1 225 ? 2.110 24.241 4.705 1.00 24.48 212 ALA A O 1
ATOM 1564 N N . LYS A 1 226 ? 3.534 25.069 6.226 1.00 23.82 213 LYS A N 1
ATOM 1565 C CA . LYS A 1 226 ? 3.915 23.747 6.704 1.00 24.68 213 LYS A CA 1
ATOM 1566 C C . LYS A 1 226 ? 3.283 23.441 8.049 1.00 22.87 213 LYS A C 1
ATOM 1567 O O . LYS A 1 226 ? 3.685 22.496 8.739 1.00 22.56 213 LYS A O 1
ATOM 1573 N N . HIS A 1 227 ? 2.297 24.252 8.424 1.00 18.98 214 HIS A N 1
ATOM 1574 C CA . HIS A 1 227 ? 1.585 24.049 9.670 1.00 18.23 214 HIS A CA 1
ATOM 1575 C C . HIS A 1 227 ? 0.923 22.690 9.475 1.00 18.44 214 HIS A C 1
ATOM 1576 O O . HIS A 1 227 ? 0.325 22.437 8.430 1.00 16.67 214 HIS A O 1
ATOM 1583 N N . PRO A 1 228 ? 1.037 21.798 10.471 1.00 18.48 215 PRO A N 1
ATOM 1584 C CA . PRO A 1 228 ? 0.469 20.444 10.433 1.00 19.30 215 PRO A CA 1
ATOM 1585 C C . PRO A 1 228 ? -1.015 20.373 10.126 1.00 19.18 215 PRO A C 1
ATOM 1586 O O . PRO A 1 228 ? -1.462 19.445 9.454 1.00 20.22 215 PRO A O 1
ATOM 1590 N N . TYR A 1 229 ? -1.782 21.340 10.623 1.00 17.86 216 TYR A N 1
ATOM 1591 C CA . TYR A 1 229 ? -3.222 21.335 10.400 1.00 17.58 216 TYR A CA 1
ATOM 1592 C C . TYR A 1 229 ? -3.620 21.891 9.039 1.00 19.56 216 TYR A C 1
ATOM 1593 O O . TYR A 1 229 ? -4.764 21.729 8.608 1.00 20.36 216 TYR A O 1
ATOM 1602 N N . ALA A 1 230 ? -2.683 22.558 8.370 1.00 17.73 217 ALA A N 1
ATOM 1603 C CA . ALA A 1 230 ? -2.931 23.114 7.044 1.00 16.95 217 ALA A CA 1
ATOM 1604 C C . ALA A 1 230 ? -2.348 22.171 5.991 1.00 16.43 217 ALA A C 1
ATOM 1605 O O . ALA A 1 230 ? -2.890 22.028 4.898 1.00 14.95 217 ALA A O 1
ATOM 1607 N N . SER A 1 231 ? -1.237 21.527 6.337 1.00 19.50 218 SER A N 1
ATOM 1608 C CA . SER A 1 231 ? -0.560 20.601 5.434 1.00 18.51 218 SER A CA 1
ATOM 1609 C C . SER A 1 231 ? -0.197 19.330 6.196 1.00 19.97 218 SER A C 1
ATOM 1610 O O . SER A 1 231 ? 0.937 19.170 6.654 1.00 18.27 218 SER A O 1
ATOM 1613 N N . PRO A 1 232 ? -1.165 18.404 6.339 1.00 15.28 219 PRO A N 1
ATOM 1614 C CA . PRO A 1 232 ? -0.988 17.135 7.052 1.00 16.83 219 PRO A CA 1
ATOM 1615 C C . PRO A 1 232 ? 0.184 16.276 6.595 1.00 15.88 219 PRO A C 1
ATOM 1616 O O . PRO A 1 232 ? 0.622 15.397 7.327 1.00 17.03 219 PRO A O 1
ATOM 1620 N N . ASN A 1 233 ? 0.684 16.507 5.389 1.00 19.71 220 ASN A N 1
ATOM 1621 C CA . ASN A 1 233 ? 1.821 15.720 4.933 1.00 22.42 220 ASN A CA 1
ATOM 1622 C C . ASN A 1 233 ? 3.047 16.035 5.786 1.00 23.37 220 ASN A C 1
ATOM 1623 O O . ASN A 1 233 ? 4.027 15.295 5.764 1.00 24.77 220 ASN A O 1
ATOM 1628 N N . PHE A 1 234 ? 2.980 17.127 6.546 1.00 25.14 221 PHE A N 1
ATOM 1629 C CA . PHE A 1 234 ? 4.080 17.518 7.433 1.00 26.79 221 PHE A CA 1
ATOM 1630 C C . PHE A 1 234 ? 3.750 17.199 8.891 1.00 27.29 221 PHE A C 1
ATOM 1631 O O . PHE A 1 234 ? 4.550 17.462 9.784 1.00 27.79 221 PHE A O 1
ATOM 1639 N N . ALA A 1 235 ? 2.576 16.628 9.136 1.00 24.91 222 ALA A N 1
ATOM 1640 C CA . ALA A 1 235 ? 2.167 16.329 10.503 1.00 25.81 222 ALA A CA 1
ATOM 1641 C C . ALA A 1 235 ? 2.596 14.968 11.018 1.00 25.08 222 ALA A C 1
ATOM 1642 O O . ALA A 1 235 ? 3.032 14.101 10.262 1.00 24.82 222 ALA A O 1
ATOM 1644 N N . ASN A 1 236 ? 2.468 14.801 12.330 1.00 27.19 223 ASN A N 1
ATOM 1645 C CA . ASN A 1 236 ? 2.769 13.537 12.984 1.00 27.26 223 ASN A CA 1
ATOM 1646 C C . ASN A 1 236 ? 1.447 12.784 12.873 1.00 26.45 223 ASN A C 1
ATOM 1647 O O . ASN A 1 236 ? 0.452 13.192 13.469 1.00 27.25 223 ASN A O 1
ATOM 1652 N N . LEU A 1 237 ? 1.431 11.695 12.112 1.00 21.82 224 LEU A N 1
ATOM 1653 C CA . LEU A 1 237 ? 0.203 10.944 11.908 1.00 20.49 224 LEU A CA 1
ATOM 1654 C C . LEU A 1 237 ? 0.017 9.724 12.806 1.00 21.32 224 LEU A C 1
ATOM 1655 O O . LEU A 1 237 ? -0.939 8.967 12.639 1.00 20.78 224 LEU A O 1
ATOM 1660 N N . LYS A 1 238 ? 0.913 9.544 13.769 1.00 22.26 225 LYS A N 1
ATOM 1661 C CA . LYS A 1 238 ? 0.831 8.403 14.674 1.00 23.76 225 LYS A CA 1
ATOM 1662 C C . LYS A 1 238 ? -0.506 8.252 15.390 1.00 22.39 225 LYS A C 1
ATOM 1663 O O . LYS A 1 238 ? -1.009 9.191 16.006 1.00 19.56 225 LYS A O 1
ATOM 1669 N N . GLY A 1 239 ? -1.079 7.056 15.299 1.00 22.50 226 GLY A N 1
ATOM 1670 C CA . GLY A 1 239 ? -2.345 6.788 15.956 1.00 22.65 226 GLY A CA 1
ATOM 1671 C C . GLY A 1 239 ? -3.581 6.955 15.088 1.00 22.32 226 GLY A C 1
ATOM 1672 O O . GLY A 1 239 ? -4.687 6.630 15.518 1.00 20.97 226 GLY A O 1
ATOM 1673 N N . LEU A 1 240 ? -3.411 7.459 13.871 1.00 24.97 227 LEU A N 1
ATOM 1674 C CA . LEU A 1 240 ? -4.558 7.643 12.990 1.00 25.86 227 LEU A CA 1
ATOM 1675 C C . LEU A 1 240 ? -5.097 6.287 12.543 1.00 26.11 227 LEU A C 1
ATOM 1676 O O . LEU A 1 240 ? -4.362 5.294 12.503 1.00 24.70 227 LEU A O 1
ATOM 1681 N N . PRO A 1 241 ? -6.391 6.228 12.198 1.00 21.66 228 PRO A N 1
ATOM 1682 C CA . PRO A 1 241 ? -7.039 4.987 11.755 1.00 21.65 228 PRO A CA 1
ATOM 1683 C C . PRO A 1 241 ? -6.642 4.561 10.346 1.00 21.12 228 PRO A C 1
ATOM 1684 O O . PRO A 1 241 ? -5.957 5.301 9.635 1.00 19.60 228 PRO A O 1
ATOM 1688 N N . PRO A 1 242 ? -7.071 3.355 9.924 1.00 27.75 229 PRO A N 1
ATOM 1689 C CA . PRO A 1 242 ? -6.761 2.827 8.593 1.00 26.89 229 PRO A CA 1
ATOM 1690 C C . PRO A 1 242 ? -7.159 3.809 7.512 1.00 26.77 229 PRO A C 1
ATOM 1691 O O . PRO A 1 242 ? -8.259 4.372 7.537 1.00 27.03 229 PRO A O 1
ATOM 1695 N N . LEU A 1 243 ? -6.258 3.994 6.559 1.00 20.34 230 LEU A N 1
ATOM 1696 C CA . LEU A 1 243 ? -6.468 4.928 5.467 1.00 20.89 230 LEU A CA 1
ATOM 1697 C C . LEU A 1 243 ? -6.606 4.306 4.096 1.00 20.94 230 LEU A C 1
ATOM 1698 O O . LEU A 1 243 ? -5.924 3.344 3.749 1.00 20.44 230 LEU A O 1
ATOM 1703 N N . LEU A 1 244 ? -7.496 4.889 3.311 1.00 20.03 231 LEU A N 1
ATOM 1704 C CA . LEU A 1 244 ? -7.669 4.495 1.925 1.00 20.09 231 LEU A CA 1
ATOM 1705 C C . LEU A 1 244 ? -7.435 5.794 1.218 1.00 19.61 231 LEU A C 1
ATOM 1706 O O . LEU A 1 244 ? -8.204 6.737 1.395 1.00 1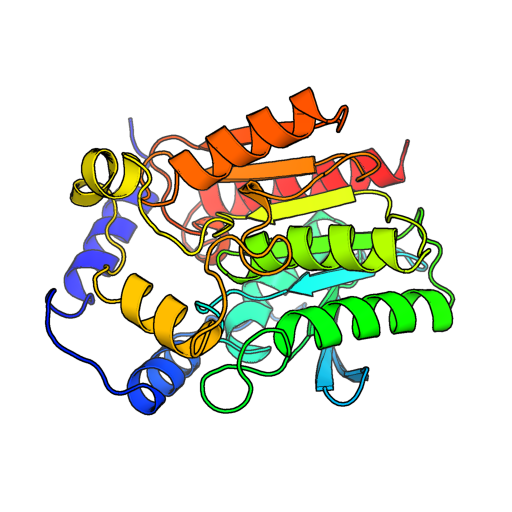8.23 231 LEU A O 1
ATOM 1711 N N . ILE A 1 245 ? -6.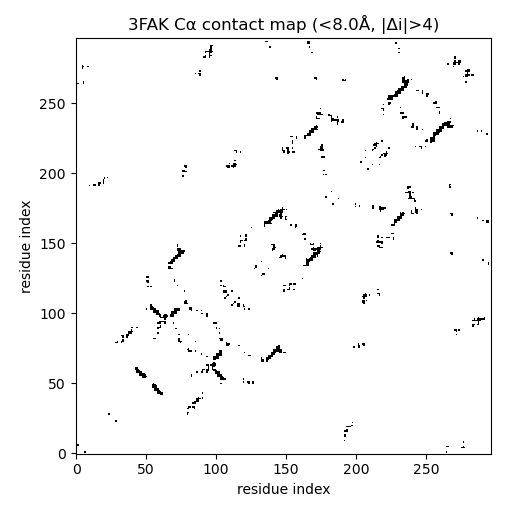404 5.841 0.396 1.00 21.66 232 ILE A N 1
ATOM 1712 C CA . ILE A 1 245 ? -6.111 7.052 -0.335 1.00 21.28 232 ILE A CA 1
ATOM 1713 C C . ILE A 1 245 ? -6.327 6.815 -1.824 1.00 22.60 232 ILE A C 1
ATOM 1714 O O . ILE A 1 245 ? -5.714 5.923 -2.415 1.00 21.84 232 ILE A O 1
ATOM 1719 N N . HIS A 1 246 ? -7.221 7.604 -2.412 1.00 18.97 233 HIS A N 1
ATOM 1720 C CA . HIS A 1 246 ? -7.509 7.531 -3.836 1.00 19.92 233 HIS A CA 1
ATOM 1721 C C . HIS A 1 246 ? -6.853 8.730 -4.518 1.00 20.20 233 HIS A C 1
ATOM 1722 O O . HIS A 1 246 ? -6.856 9.844 -3.988 1.00 19.66 233 HIS A O 1
ATOM 1729 N N . VAL A 1 247 ? -6.288 8.495 -5.693 1.00 18.08 234 VAL A N 1
ATOM 1730 C CA . VAL A 1 247 ? -5.661 9.564 -6.455 1.00 19.55 234 VAL A CA 1
ATOM 1731 C C . VAL A 1 247 ? -5.511 9.103 -7.893 1.00 21.35 234 VAL A C 1
ATOM 1732 O O . VAL A 1 247 ? -5.300 7.918 -8.155 1.00 22.21 234 VAL A O 1
ATOM 1736 N N . GLY A 1 248 ? -5.654 10.034 -8.829 1.00 24.75 235 GLY A N 1
ATOM 1737 C CA . GLY A 1 248 ? -5.518 9.684 -10.229 1.00 25.11 235 GLY A CA 1
ATOM 1738 C C . GLY A 1 248 ? -4.078 9.846 -10.667 1.00 26.25 235 GLY A C 1
ATOM 1739 O O . GLY A 1 248 ? -3.377 10.751 -10.202 1.00 24.36 235 GLY A O 1
ATOM 1740 N N . ARG A 1 249 ? -3.619 8.975 -11.557 1.00 25.51 236 ARG A N 1
ATOM 1741 C CA . ARG A 1 249 ? -2.243 9.082 -12.021 1.00 27.06 236 ARG A CA 1
ATOM 1742 C C . ARG A 1 249 ? -2.086 10.355 -12.836 1.00 26.52 236 ARG A C 1
ATOM 1743 O O . ARG A 1 249 ? -1.017 10.963 -12.857 1.00 28.20 236 ARG A O 1
ATOM 1751 N N . ASP A 1 250 ? -3.168 10.776 -13.483 1.00 27.41 237 ASP A N 1
ATOM 1752 C CA . ASP A 1 250 ? -3.141 11.976 -14.303 1.00 26.99 237 ASP A CA 1
ATOM 1753 C C . ASP A 1 250 ? -3.562 13.265 -13.591 1.00 28.01 237 ASP A C 1
ATOM 1754 O O . ASP A 1 250 ? -4.417 14.004 -14.083 1.00 28.89 237 ASP A O 1
ATOM 1759 N N . GLU A 1 251 ? -2.970 13.538 -12.432 1.00 23.71 238 GLU A N 1
ATOM 1760 C CA . GLU A 1 251 ? -3.279 14.769 -11.721 1.00 24.00 238 GLU A CA 1
ATOM 1761 C C . GLU A 1 251 ? -2.032 15.314 -11.006 1.00 23.57 238 GLU A C 1
ATOM 1762 O O . GLU A 1 251 ? -1.156 14.615 -10.588 1.00 21.39 238 GLU A O 1
ATOM 1768 N N . VAL A 1 252 ? -2.009 16.606 -10.907 1.00 25.72 239 VAL A N 1
ATOM 1769 C CA . VAL A 1 252 ? -0.999 17.423 -10.371 1.00 27.08 239 VAL A CA 1
ATOM 1770 C C . VAL A 1 252 ? -0.763 17.127 -8.842 1.00 26.87 239 VAL A C 1
ATOM 1771 O O . VAL A 1 252 ? 0.327 17.320 -8.280 1.00 25.49 239 VAL A O 1
ATOM 1775 N N . LEU A 1 253 ? -1.794 16.611 -8.182 1.00 25.60 240 LEU A N 1
ATOM 1776 C CA . LEU A 1 253 ? -1.676 16.294 -6.766 1.00 24.64 240 LEU A CA 1
ATOM 1777 C C . LEU A 1 253 ? -1.246 14.857 -6.515 1.00 25.01 240 LEU A C 1
ATOM 1778 O O . LEU A 1 253 ? -1.403 14.344 -5.410 1.00 25.35 240 LEU A O 1
ATOM 1783 N N . LEU A 1 254 ? -0.702 14.204 -7.537 1.00 21.92 241 LEU A N 1
ATOM 1784 C CA . LEU A 1 254 ? -0.226 12.831 -7.391 1.00 23.49 241 LEU A CA 1
ATOM 1785 C C . LEU A 1 254 ? 0.712 12.682 -6.223 1.00 23.29 241 LEU A C 1
ATOM 1786 O O . LEU A 1 254 ? 0.533 11.836 -5.358 1.00 24.24 241 LEU A O 1
ATOM 1791 N N . ASP A 1 255 ? 1.775 13.468 -6.257 1.00 26.84 242 ASP A N 1
ATOM 1792 C CA . ASP A 1 255 ? 2.775 13.390 -5.213 1.00 26.58 242 ASP A CA 1
ATOM 1793 C C . ASP A 1 255 ? 2.225 13.618 -3.808 1.00 26.10 242 ASP A C 1
ATOM 1794 O O . ASP A 1 255 ? 2.734 13.043 -2.848 1.00 25.69 242 ASP A O 1
ATOM 1799 N N . ASP A 1 256 ? 1.187 14.437 -3.672 1.00 23.19 243 ASP A N 1
ATOM 1800 C CA . ASP A 1 256 ? 0.612 14.661 -2.346 1.00 23.09 243 ASP A CA 1
ATOM 1801 C C . ASP A 1 256 ? 0.132 13.336 -1.754 1.00 22.34 243 ASP A C 1
ATOM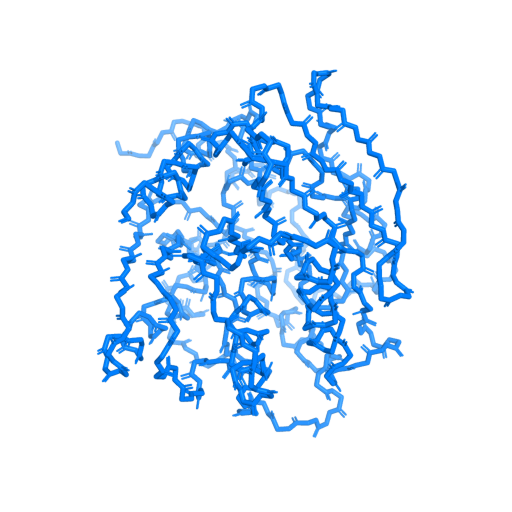 1802 O O . ASP A 1 256 ? 0.329 13.072 -0.572 1.00 21.27 243 ASP A O 1
ATOM 1807 N N . SER A 1 257 ? -0.500 12.504 -2.579 1.00 21.18 244 SER A N 1
ATOM 1808 C CA . SER A 1 257 ? -0.997 11.214 -2.106 1.00 21.31 244 SER A CA 1
ATOM 1809 C C . SER A 1 257 ? 0.117 10.200 -1.860 1.00 20.76 244 SER A C 1
ATOM 1810 O O . SER A 1 257 ? 0.073 9.445 -0.885 1.00 20.58 244 SER A O 1
ATOM 1813 N N . ILE A 1 258 ? 1.118 10.173 -2.735 1.00 24.89 245 ILE A N 1
ATOM 1814 C CA . ILE A 1 258 ? 2.221 9.229 -2.553 1.00 26.74 245 ILE A CA 1
ATOM 1815 C C . ILE A 1 258 ? 3.002 9.543 -1.279 1.00 27.72 245 ILE A C 1
ATOM 1816 O O . ILE A 1 258 ? 3.348 8.636 -0.516 1.00 28.33 245 ILE A O 1
ATOM 1821 N N . LYS A 1 259 ? 3.263 10.825 -1.040 1.00 27.10 246 LYS A N 1
ATOM 1822 C CA . LYS A 1 259 ? 3.998 11.228 0.154 1.00 28.07 246 LYS A CA 1
ATOM 1823 C C . LYS A 1 259 ? 3.155 11.060 1.414 1.00 27.39 246 LYS A C 1
ATOM 1824 O O . LYS A 1 259 ? 3.683 10.756 2.481 1.00 26.87 246 LYS A O 1
ATOM 1830 N N . LEU A 1 260 ? 1.845 11.244 1.290 1.00 28.00 247 LEU A N 1
ATOM 1831 C CA . LEU A 1 260 ? 0.955 11.067 2.435 1.00 26.26 247 LEU A CA 1
ATOM 1832 C C . LEU A 1 260 ? 1.031 9.608 2.869 1.00 25.85 247 LEU A C 1
ATOM 1833 O O . LEU A 1 260 ? 1.147 9.300 4.058 1.00 24.69 247 LEU A O 1
ATOM 1838 N N . ASP A 1 261 ? 0.970 8.714 1.887 1.00 23.61 248 ASP A N 1
ATOM 1839 C CA . ASP A 1 261 ? 1.020 7.276 2.134 1.00 25.29 248 ASP A CA 1
ATOM 1840 C C . ASP A 1 261 ? 2.321 6.884 2.827 1.00 24.58 248 ASP A C 1
ATOM 1841 O O . ASP A 1 261 ? 2.316 6.084 3.765 1.00 25.81 248 ASP A O 1
ATOM 1846 N N . ALA A 1 262 ? 3.432 7.456 2.369 1.00 27.76 249 ALA A N 1
ATOM 1847 C CA . ALA A 1 262 ? 4.746 7.169 2.956 1.00 28.05 249 ALA A CA 1
ATOM 1848 C C . ALA A 1 262 ? 4.802 7.670 4.396 1.00 27.48 249 ALA A C 1
ATOM 1849 O O . ALA A 1 262 ? 5.269 6.968 5.295 1.00 27.75 249 ALA A O 1
ATOM 1851 N N . LYS A 1 263 ? 4.327 8.894 4.605 1.00 27.02 250 LYS A N 1
ATOM 1852 C CA . LYS A 1 263 ? 4.303 9.506 5.930 1.00 26.76 250 LYS A CA 1
ATOM 1853 C C . LYS A 1 263 ? 3.505 8.626 6.893 1.00 26.49 250 LYS A C 1
ATOM 1854 O O . LYS A 1 263 ? 3.953 8.339 8.009 1.00 27.46 250 LYS A O 1
ATOM 1860 N N . ALA A 1 264 ? 2.325 8.200 6.450 1.00 23.33 251 ALA A N 1
ATOM 1861 C CA . ALA A 1 264 ? 1.445 7.365 7.261 1.00 23.42 251 ALA A CA 1
ATOM 1862 C C . ALA A 1 264 ? 2.109 6.062 7.695 1.00 24.13 251 ALA A C 1
ATOM 1863 O O . ALA A 1 264 ? 2.175 5.759 8.886 1.00 23.34 251 ALA A O 1
ATOM 1865 N N . LYS A 1 265 ? 2.588 5.285 6.730 1.00 29.07 252 LYS A N 1
ATOM 1866 C CA . LYS A 1 265 ? 3.241 4.019 7.048 1.00 30.49 252 LYS A CA 1
ATOM 1867 C C . LYS A 1 265 ? 4.423 4.234 7.990 1.00 29.66 252 LYS A C 1
ATOM 1868 O O . LYS A 1 265 ? 4.620 3.468 8.933 1.00 30.07 252 LYS A O 1
ATOM 1874 N N . ALA A 1 266 ? 5.200 5.282 7.739 1.00 31.15 253 ALA A N 1
ATOM 1875 C CA . ALA A 1 266 ? 6.335 5.604 8.595 1.00 31.33 253 ALA A CA 1
ATOM 1876 C C . ALA A 1 266 ? 5.836 5.855 10.019 1.00 32.12 253 ALA A C 1
ATOM 1877 O O . ALA A 1 266 ? 6.465 5.423 10.995 1.00 30.02 253 ALA A O 1
ATOM 1879 N N . ASP A 1 267 ? 4.702 6.546 10.137 1.00 25.12 254 ASP A N 1
ATOM 1880 C CA . ASP A 1 267 ? 4.135 6.843 11.448 1.00 26.08 254 ASP A CA 1
ATOM 1881 C C . ASP A 1 267 ? 3.315 5.691 12.018 1.00 25.83 254 ASP A C 1
ATOM 1882 O O . ASP A 1 267 ? 2.604 5.854 13.011 1.00 26.15 254 ASP A O 1
ATOM 1887 N N . GLY A 1 268 ? 3.410 4.529 11.379 1.00 31.04 255 GLY A N 1
ATOM 1888 C CA . GLY A 1 268 ? 2.703 3.355 11.856 1.00 30.11 255 GLY A CA 1
ATOM 1889 C C . GLY A 1 268 ? 1.238 3.241 11.494 1.00 30.51 255 GLY A C 1
ATOM 1890 O O . GLY A 1 268 ? 0.532 2.387 12.033 1.00 30.43 255 GLY A O 1
ATOM 1891 N N . VAL A 1 269 ? 0.770 4.087 10.585 1.00 29.46 256 VAL A N 1
ATOM 1892 C CA . VAL A 1 269 ? -0.625 4.042 10.179 1.00 27.96 256 VAL A CA 1
ATOM 1893 C C . VAL A 1 269 ? -0.856 3.032 9.060 1.00 28.46 256 VAL A C 1
ATOM 1894 O O . VAL A 1 269 ? -0.060 2.931 8.123 1.00 29.04 256 VAL A O 1
ATOM 1898 N N . LYS A 1 270 ? -1.948 2.283 9.174 1.00 28.79 257 LYS A N 1
ATOM 1899 C CA . LYS A 1 270 ? -2.318 1.295 8.169 1.00 30.07 257 LYS A CA 1
ATOM 1900 C C . LYS A 1 270 ? -2.834 2.080 6.968 1.00 30.08 257 LYS A C 1
ATOM 1901 O O . LYS A 1 270 ? -3.985 2.520 6.954 1.00 30.72 257 LYS A O 1
ATOM 1907 N N . SER A 1 271 ? -1.989 2.261 5.962 1.00 27.49 258 SER A N 1
ATOM 1908 C CA . SER A 1 271 ? -2.398 3.018 4.794 1.00 28.37 258 SER A CA 1
ATOM 1909 C C . SER A 1 271 ? -2.442 2.202 3.506 1.00 27.69 258 SER A C 1
ATOM 1910 O O . SER A 1 271 ? -1.580 1.360 3.254 1.00 28.31 258 SER A O 1
ATOM 1913 N N . THR A 1 272 ? -3.452 2.479 2.691 1.00 25.08 259 THR A N 1
ATOM 1914 C CA . THR A 1 272 ? -3.658 1.794 1.427 1.00 25.00 259 THR A CA 1
ATOM 1915 C C . THR A 1 272 ? -3.878 2.852 0.342 1.00 25.38 259 THR A C 1
ATOM 1916 O O . THR A 1 272 ? -4.935 3.483 0.286 1.00 24.72 259 THR A O 1
ATOM 1920 N N . LEU A 1 273 ? -2.871 3.036 -0.508 1.00 28.76 260 LEU A N 1
ATOM 1921 C CA . LEU A 1 273 ? -2.905 4.019 -1.589 1.00 29.04 260 LEU A CA 1
ATOM 1922 C C . LEU A 1 273 ? -3.308 3.357 -2.878 1.00 30.13 260 LEU A C 1
ATOM 1923 O O . LEU A 1 273 ? -2.751 2.323 -3.241 1.00 29.78 260 LEU A O 1
ATOM 1928 N N . GLU A 1 274 ? -4.223 3.975 -3.606 1.00 25.94 261 GLU A N 1
ATOM 1929 C CA . GLU A 1 274 ? -4.600 3.420 -4.888 1.00 26.18 261 GLU A CA 1
ATOM 1930 C C . GLU A 1 274 ? -4.486 4.504 -5.937 1.00 26.12 261 GLU A C 1
ATOM 1931 O O . GLU A 1 274 ? -5.255 5.466 -5.927 1.00 25.39 261 GLU A O 1
ATOM 1937 N N . ILE A 1 275 ? -3.508 4.357 -6.824 1.00 22.62 262 ILE A N 1
ATOM 1938 C CA . ILE A 1 275 ? -3.301 5.311 -7.904 1.00 22.62 262 ILE A CA 1
ATOM 1939 C C . ILE A 1 275 ? -4.021 4.746 -9.123 1.00 23.85 262 ILE A C 1
ATOM 1940 O O . ILE A 1 275 ? -3.564 3.770 -9.718 1.00 23.20 262 ILE A O 1
ATOM 1945 N N . TRP A 1 276 ? -5.146 5.355 -9.487 1.00 23.17 263 TRP A N 1
ATOM 1946 C CA . TRP A 1 276 ? -5.926 4.884 -10.624 1.00 24.12 263 TRP A CA 1
ATOM 1947 C C . TRP A 1 276 ? -5.414 5.426 -11.948 1.00 24.49 263 TRP A C 1
ATOM 1948 O O . TRP A 1 276 ? -5.425 6.633 -12.192 1.00 22.97 263 TRP A O 1
ATOM 1959 N N . ASP A 1 277 ? -4.958 4.518 -12.805 1.00 29.94 264 ASP A N 1
ATOM 1960 C CA . ASP A 1 277 ? -4.437 4.898 -14.113 1.00 31.28 264 ASP A CA 1
ATOM 1961 C C . ASP A 1 277 ? -5.433 5.655 -14.982 1.00 29.93 264 ASP A C 1
ATOM 1962 O O . ASP A 1 277 ? -6.620 5.332 -15.008 1.00 31.16 264 ASP A O 1
ATOM 1967 N N . ASP A 1 278 ? -4.927 6.663 -15.689 1.00 24.22 265 ASP A N 1
ATOM 1968 C CA . ASP A 1 278 ? -5.716 7.527 -16.565 1.00 24.12 265 ASP A CA 1
ATOM 1969 C C . ASP A 1 278 ? -6.784 8.373 -15.884 1.00 22.76 265 ASP A C 1
ATOM 1970 O O . ASP A 1 278 ? -7.516 9.096 -16.558 1.00 21.78 265 ASP A O 1
ATOM 1975 N N . MET A 1 279 ? -6.873 8.306 -14.562 1.00 25.28 266 MET A N 1
ATOM 1976 C CA . MET A 1 279 ? -7.862 9.108 -13.852 1.00 25.41 266 MET A CA 1
ATOM 1977 C C . MET A 1 279 ? -7.420 10.528 -13.499 1.00 25.64 266 MET A C 1
ATOM 1978 O O . MET A 1 279 ? -6.230 10.821 -13.366 1.00 25.10 266 MET A O 1
ATOM 1983 N N . ILE A 1 280 ? -8.406 11.408 -13.358 1.00 23.57 267 ILE A N 1
ATOM 1984 C CA . ILE A 1 280 ? -8.164 12.807 -13.038 1.00 22.42 267 ILE A CA 1
ATOM 1985 C C . ILE A 1 280 ? -8.619 13.173 -11.625 1.00 21.33 267 ILE A C 1
ATOM 1986 O O . ILE A 1 280 ? -9.237 12.371 -10.925 1.00 17.48 267 ILE A O 1
ATOM 1991 N N . HIS A 1 281 ? -8.308 14.405 -11.234 1.00 20.56 268 HIS A N 1
ATOM 1992 C CA . HIS A 1 281 ? -8.652 14.954 -9.925 1.00 20.08 268 HIS A CA 1
ATOM 1993 C C . HIS A 1 281 ? -10.101 14.645 -9.528 1.00 18.11 268 HIS A C 1
ATOM 1994 O O . HIS A 1 281 ? -11.035 15.051 -10.213 1.00 18.62 268 HIS A O 1
ATOM 2001 N N . VAL A 1 282 ? -10.273 13.933 -8.417 1.00 17.12 269 VAL A N 1
ATOM 2002 C CA . VAL A 1 282 ? -11.598 13.559 -7.912 1.00 16.75 269 VAL A CA 1
ATOM 2003 C C . VAL A 1 282 ? -12.468 13.050 -9.063 1.00 16.05 269 VAL A C 1
ATOM 2004 O O . VAL A 1 282 ? -13.580 13.537 -9.280 1.00 14.50 269 VAL A O 1
ATOM 2008 N N . TRP A 1 283 ? -11.960 12.071 -9.805 1.00 16.72 270 TRP A N 1
ATOM 2009 C CA . TRP A 1 283 ? -12.723 11.539 -10.935 1.00 19.63 270 TRP A CA 1
ATOM 2010 C C . TRP A 1 283 ? -14.055 10.966 -10.450 1.00 19.26 270 TRP A C 1
ATOM 2011 O O . TRP A 1 283 ? -14.990 10.777 -11.232 1.00 20.41 270 TRP A O 1
ATOM 2022 N N . HIS A 1 284 ? -14.133 10.709 -9.147 1.00 18.49 271 HIS A N 1
ATOM 2023 C CA . HIS A 1 284 ? -15.344 10.190 -8.514 1.00 19.20 271 HIS A CA 1
ATOM 2024 C C . HIS A 1 284 ? -16.539 11.101 -8.805 1.00 19.89 271 HIS A C 1
ATOM 2025 O O . HIS A 1 284 ? -17.660 10.631 -9.016 1.00 19.76 271 HIS A O 1
ATOM 2032 N N . ALA A 1 285 ? -16.290 12.407 -8.803 1.00 17.49 272 ALA A N 1
ATOM 2033 C CA . ALA A 1 285 ? -17.342 13.395 -9.029 1.00 16.22 272 ALA A CA 1
ATOM 2034 C C . ALA A 1 285 ? -18.020 13.247 -10.379 1.00 18.06 272 ALA A C 1
ATOM 2035 O O . ALA A 1 285 ? -19.107 13.790 -10.594 1.00 17.27 272 ALA A O 1
ATOM 2037 N N . PHE A 1 286 ? -17.381 12.521 -11.290 1.00 16.21 273 PHE A N 1
ATOM 2038 C CA . PHE A 1 286 ? -17.951 12.329 -12.613 1.00 19.71 273 PHE A CA 1
ATOM 2039 C C . PHE A 1 286 ? -18.597 10.964 -12.790 1.00 19.61 273 PHE A C 1
ATOM 2040 O O . PHE A 1 286 ? -18.742 10.476 -13.915 1.00 19.68 273 PHE A O 1
ATOM 2048 N N . HIS A 1 287 ? -19.005 10.362 -11.675 1.00 22.53 274 HIS A N 1
ATOM 2049 C CA . HIS A 1 287 ? -19.638 9.046 -11.701 1.00 23.89 274 HIS A CA 1
ATOM 2050 C C . HIS A 1 287 ? -20.816 8.913 -12.676 1.00 25.19 274 HIS A C 1
ATOM 2051 O O . HIS A 1 287 ? -21.065 7.825 -13.196 1.00 25.73 274 HIS A O 1
ATOM 2058 N N . PRO A 1 288 ? -21.558 10.007 -12.942 1.00 23.31 275 PRO A N 1
ATOM 2059 C CA . PRO A 1 288 ? -22.676 9.849 -13.877 1.00 24.96 275 PRO A CA 1
ATOM 2060 C C . PRO A 1 288 ? -22.265 9.404 -15.282 1.00 26.26 275 PRO A C 1
ATOM 2061 O O . PRO A 1 288 ? -22.996 8.663 -15.938 1.00 26.42 275 PRO A O 1
ATOM 2065 N N . MET A 1 289 ? -21.095 9.841 -15.741 1.00 28.43 276 MET A N 1
ATOM 2066 C CA . MET A 1 289 ? -20.637 9.486 -17.083 1.00 30.40 276 MET A CA 1
ATOM 2067 C C . MET A 1 289 ? -19.308 8.748 -17.116 1.00 29.57 276 MET A C 1
ATOM 2068 O O . MET A 1 289 ? -18.791 8.444 -18.188 1.00 30.63 276 MET A O 1
ATOM 2073 N N . LEU A 1 290 ? -18.759 8.445 -15.950 1.00 28.71 277 LEU A N 1
ATOM 2074 C CA . LEU A 1 290 ? -17.466 7.800 -15.896 1.00 28.27 277 LEU A CA 1
ATOM 2075 C C . LEU A 1 290 ? -17.502 6.493 -15.106 1.00 28.36 277 LEU A C 1
ATOM 2076 O O . LEU A 1 290 ? -17.637 6.490 -13.886 1.00 26.59 277 LEU A O 1
ATOM 2081 N N . PRO A 1 291 ? -17.390 5.354 -15.809 1.00 31.82 278 PRO A N 1
ATOM 2082 C CA . PRO A 1 291 ? -17.416 4.050 -15.137 1.00 31.89 278 PRO A CA 1
ATOM 2083 C C . PRO A 1 291 ? -16.427 3.976 -13.976 1.00 30.18 278 PRO A C 1
ATOM 2084 O O . PRO A 1 291 ? -16.765 3.491 -12.899 1.00 29.76 278 PRO A O 1
ATOM 2088 N N . GLU A 1 292 ? -15.209 4.466 -14.196 1.00 26.55 279 GLU A N 1
ATOM 2089 C CA . GLU A 1 292 ? -14.183 4.452 -13.159 1.00 25.66 279 GLU A CA 1
ATOM 2090 C C . GLU A 1 292 ? -14.646 5.257 -11.949 1.00 23.55 279 GLU A C 1
ATOM 2091 O O . GLU A 1 292 ? -14.264 4.969 -10.814 1.00 23.34 279 GLU A O 1
ATOM 2097 N N . GLY A 1 293 ? -15.456 6.278 -12.202 1.00 24.91 280 GLY A N 1
ATOM 2098 C CA . GLY A 1 293 ? -15.965 7.103 -11.120 1.00 23.93 280 GLY A CA 1
ATOM 2099 C C . GLY A 1 293 ? -16.859 6.281 -10.222 1.00 23.34 280 GLY A C 1
ATOM 2100 O O . GLY A 1 293 ? -16.700 6.273 -9.001 1.00 24.17 280 GLY A O 1
ATOM 2101 N N . LYS A 1 294 ? -17.807 5.576 -10.829 1.00 21.38 281 LYS A N 1
ATOM 2102 C CA . LYS A 1 294 ? -18.717 4.737 -10.069 1.00 23.52 281 LYS A CA 1
ATOM 2103 C C . LYS A 1 294 ? -17.915 3.670 -9.334 1.00 22.33 281 LYS A C 1
ATOM 2104 O O . LYS A 1 294 ? -18.148 3.408 -8.155 1.00 23.40 281 LYS A O 1
ATOM 2110 N N . GLN A 1 295 ? -16.968 3.061 -10.043 1.00 20.80 282 GLN A N 1
ATOM 2111 C CA . GLN A 1 295 ? -16.119 2.007 -9.484 1.00 22.81 282 GLN A CA 1
ATOM 2112 C C . GLN A 1 295 ? -15.338 2.465 -8.253 1.00 20.54 282 GLN A C 1
ATOM 2113 O O . GLN A 1 295 ? -15.302 1.775 -7.233 1.00 20.86 282 GLN A O 1
ATOM 2119 N N . ALA A 1 296 ? -14.699 3.625 -8.358 1.00 21.95 283 ALA A N 1
ATOM 2120 C CA . ALA A 1 296 ? -13.917 4.155 -7.246 1.00 20.63 283 ALA A CA 1
ATOM 2121 C C . ALA A 1 296 ? -14.807 4.423 -6.036 1.00 19.01 283 ALA A C 1
ATOM 2122 O O . ALA A 1 296 ? -14.417 4.144 -4.904 1.00 18.14 283 ALA A O 1
ATOM 2124 N N . ILE A 1 297 ? -15.993 4.977 -6.273 1.00 20.82 284 ILE A N 1
ATOM 2125 C CA . ILE A 1 297 ? -16.921 5.249 -5.182 1.00 21.10 284 ILE A CA 1
ATOM 2126 C C . ILE A 1 297 ? -17.344 3.921 -4.552 1.00 21.42 284 ILE A C 1
ATOM 2127 O O . ILE A 1 297 ? -17.428 3.798 -3.333 1.00 20.97 284 ILE A O 1
ATOM 2132 N N . VAL A 1 298 ? -17.605 2.916 -5.380 1.00 22.53 285 VAL A N 1
ATOM 2133 C CA . VAL A 1 298 ? -17.993 1.625 -4.833 1.00 23.14 285 VAL A CA 1
ATOM 2134 C C . VAL A 1 298 ? -16.878 1.124 -3.923 1.00 22.55 285 VAL A C 1
ATOM 2135 O O . VAL A 1 298 ? -17.140 0.626 -2.831 1.00 23.53 285 VAL A O 1
ATOM 2139 N N . ARG A 1 299 ? -15.635 1.287 -4.368 1.00 26.33 286 ARG A N 1
ATOM 2140 C CA . ARG A 1 299 ? -14.466 0.870 -3.600 1.00 25.16 286 ARG A CA 1
ATOM 2141 C C . ARG A 1 299 ? -14.363 1.611 -2.262 1.00 24.83 286 ARG A C 1
ATOM 2142 O O . ARG A 1 299 ? -14.064 0.997 -1.236 1.00 24.15 286 ARG A O 1
ATOM 2150 N N . VAL A 1 300 ? -14.608 2.922 -2.269 1.00 23.92 287 VAL A N 1
ATOM 2151 C CA . VAL A 1 300 ? -14.560 3.703 -1.031 1.00 20.79 287 VAL A CA 1
ATOM 2152 C C . VAL A 1 300 ? -15.549 3.097 -0.043 1.00 20.37 287 VAL A C 1
ATOM 2153 O O . VAL A 1 300 ? -15.238 2.912 1.140 1.00 20.27 287 VAL A O 1
ATOM 2157 N N . GLY A 1 301 ? -16.745 2.797 -0.537 1.00 18.64 288 GLY A N 1
ATOM 2158 C CA . GLY A 1 301 ? -17.769 2.210 0.302 1.00 19.25 288 GLY A CA 1
ATOM 2159 C C . GLY A 1 301 ? -17.380 0.846 0.842 1.00 20.31 288 GLY A C 1
ATOM 2160 O O . GLY A 1 301 ? -17.618 0.547 2.013 1.00 21.32 288 GLY A O 1
ATOM 2161 N N . GLU A 1 302 ? -16.789 0.008 -0.005 1.00 25.74 289 GLU A N 1
ATOM 2162 C CA . GLU A 1 302 ? -16.385 -1.325 0.428 1.00 26.91 289 GLU A CA 1
ATOM 2163 C C . GLU A 1 302 ? -15.340 -1.218 1.527 1.00 26.53 289 GLU A C 1
ATOM 2164 O O . GLU A 1 302 ? -15.426 -1.901 2.548 1.00 24.30 289 GLU A O 1
ATOM 2170 N N . PHE A 1 303 ? -14.361 -0.342 1.324 1.00 22.38 290 PHE A N 1
ATOM 2171 C CA . PHE A 1 303 ? -13.323 -0.144 2.320 1.00 20.68 290 PHE A CA 1
ATOM 2172 C C . PHE A 1 303 ? -13.934 0.307 3.646 1.00 19.93 290 PHE A C 1
ATOM 2173 O O . PHE A 1 303 ? -13.570 -0.204 4.699 1.00 21.47 290 PHE A O 1
ATOM 2181 N N . MET A 1 304 ? -14.871 1.254 3.604 1.00 21.38 291 MET A N 1
ATOM 2182 C CA . MET A 1 304 ? -15.512 1.720 4.830 1.00 20.49 291 MET A CA 1
ATOM 2183 C C . MET A 1 304 ? -16.225 0.563 5.520 1.00 21.19 291 MET A C 1
ATOM 2184 O O . MET A 1 304 ? -16.162 0.404 6.745 1.00 19.45 291 MET A O 1
ATOM 2189 N N . ARG A 1 305 ? -16.930 -0.236 4.727 1.00 19.81 292 ARG A N 1
ATOM 2190 C CA . ARG A 1 305 ? -17.649 -1.359 5.292 1.00 22.17 292 ARG A CA 1
ATOM 2191 C C . ARG A 1 305 ? -16.657 -2.376 5.836 1.00 23.28 292 ARG A C 1
ATOM 2192 O O . ARG A 1 305 ? -16.867 -2.946 6.901 1.00 24.37 292 ARG A O 1
ATOM 2200 N N . GLU A 1 306 ? -15.561 -2.568 5.113 1.00 29.48 293 GLU A N 1
ATOM 2201 C CA . GLU A 1 306 ? -14.513 -3.486 5.539 1.00 31.67 293 GLU A CA 1
ATOM 2202 C C . GLU A 1 306 ? -14.008 -3.108 6.932 1.00 32.15 293 GLU A C 1
ATOM 2203 O O . GLU A 1 306 ? -13.961 -3.947 7.838 1.00 30.76 293 GLU A O 1
ATOM 2209 N N . GLN A 1 307 ? -13.637 -1.840 7.100 1.00 26.21 294 GLN A N 1
ATOM 2210 C CA . GLN A 1 307 ? -13.125 -1.356 8.376 1.00 26.83 294 GLN A CA 1
ATOM 2211 C C . GLN A 1 307 ? -14.136 -1.408 9.512 1.00 26.87 294 GLN A C 1
ATOM 2212 O O . GLN A 1 307 ? -13.760 -1.618 10.664 1.00 26.39 294 GLN A O 1
ATOM 2218 N N . TRP A 1 308 ? -15.414 -1.213 9.202 1.00 32.92 295 TRP A N 1
ATOM 2219 C CA . TRP A 1 308 ? -16.438 -1.269 10.236 1.00 34.11 295 TRP A CA 1
ATOM 2220 C C . TRP A 1 308 ? -16.698 -2.718 10.649 1.00 35.89 295 TRP A C 1
ATOM 2221 O O . TRP A 1 308 ? -17.165 -2.982 11.756 1.00 35.43 295 TRP A O 1
ATOM 2232 N N . ALA A 1 309 ? -16.388 -3.651 9.755 1.00 41.99 296 ALA A N 1
ATOM 2233 C CA . ALA A 1 309 ? -16.593 -5.072 10.020 1.00 44.81 296 ALA A CA 1
ATOM 2234 C C . ALA A 1 309 ? -15.493 -5.620 10.921 1.00 46.56 296 ALA A C 1
ATOM 2235 O O . ALA A 1 309 ? -15.718 -6.548 11.698 1.00 47.00 296 ALA A O 1
ATOM 2237 N N . ALA A 1 310 ? -14.303 -5.036 10.812 1.00 49.91 297 ALA A N 1
ATOM 2238 C CA . ALA A 1 310 ? -13.157 -5.463 11.607 1.00 50.98 297 ALA A CA 1
ATOM 2239 C C . ALA A 1 310 ? -13.361 -5.150 13.084 1.00 52.02 297 ALA A C 1
ATOM 2240 O O . ALA A 1 310 ? -12.959 -5.935 13.945 1.00 52.77 297 ALA A O 1
#

B-factor: mean 28.87, std 14.29, range [8.46, 109.85]

Foldseek 3Di:
DDDVLLVVVLVVLLVPADDPPDDDDLVRVQVVLLVPADDADPQWDWAWDDFPNWIKIWTAHPQADPLAEEEEFEDDLLAHDACRNCNRLQNLLCVLQSHIYIGTGFDGWPVDAPPRRLVRSLRRVVVCVVVPRDLLRYEYEYFACRLLSQLLNQQVNVVVPHAAHLEYEYELYDQQLVLPDCLLPVQQVLASDDDPPPSNVSSCGRCVPPDRLPCSNHVLNPQRAPHHEYEYEEEPNESSVVSQVSSQVNQVVSVYNYHYDHHYSDYGQSLSVVVRDVVNSVVSSVSSVVSNVSSVD

Nearest PDB structures (foldseek):
  3h1a-assembly1_A  TM=1.002E+00  e=1.324E-60  uncultured bacterium
  7av5-assembly1_AAA  TM=9.800E-01  e=4.276E-42  uncultured bacterium
  7at3-assembly2_B  TM=9.730E-01  e=8.536E-41  uncultured bacterium
  7atd-assembly2_B  TM=9.731E-01  e=1.831E-40  uncultured bacterium
  4xvc-assembly4_D  TM=9.628E-01  e=5.586E-40  environmental samples